Protein AF-A0A1W9X3H6-F1 (afdb_monomer)

pLDDT: mean 88.41, std 14.2, range [46.28, 98.62]

Structure (mmCIF, N/CA/C/O backbone):
data_AF-A0A1W9X3H6-F1
#
_entry.id   AF-A0A1W9X3H6-F1
#
loop_
_atom_site.group_PDB
_atom_site.id
_atom_site.type_symbol
_atom_site.label_atom_id
_atom_site.label_alt_id
_atom_site.label_comp_id
_atom_site.label_asym_id
_atom_site.label_entity_id
_atom_site.label_seq_id
_atom_site.pdbx_PDB_ins_code
_atom_site.Cartn_x
_atom_site.Cartn_y
_atom_site.Cartn_z
_atom_site.occupancy
_atom_site.B_iso_or_equiv
_atom_site.auth_seq_id
_atom_site.auth_comp_id
_atom_site.auth_asym_id
_atom_site.auth_atom_id
_atom_site.pdbx_PDB_model_num
ATOM 1 N N . MET A 1 1 ? -21.260 -8.035 56.811 1.00 52.69 1 MET A N 1
ATOM 2 C CA . MET A 1 1 ? -21.184 -6.952 57.821 1.00 52.69 1 MET A CA 1
ATOM 3 C C . MET A 1 1 ? -19.775 -6.764 58.406 1.00 52.69 1 MET A C 1
ATOM 5 O O . MET A 1 1 ? -19.262 -5.657 58.329 1.00 52.69 1 MET A O 1
ATOM 9 N N . LEU A 1 2 ? -19.081 -7.815 58.882 1.00 54.03 2 LEU A N 1
ATOM 10 C CA . LEU A 1 2 ? -17.712 -7.701 59.442 1.00 54.03 2 LEU A CA 1
ATOM 11 C C . LEU A 1 2 ? -16.639 -7.144 58.477 1.00 54.03 2 LEU A C 1
ATOM 13 O O . LEU A 1 2 ? -15.727 -6.441 58.905 1.00 54.03 2 LEU A O 1
ATOM 17 N N . ALA A 1 3 ? -16.738 -7.434 57.176 1.00 56.53 3 ALA A N 1
ATOM 18 C CA . ALA A 1 3 ? -15.806 -6.903 56.176 1.00 56.53 3 ALA A CA 1
ATOM 19 C C . ALA A 1 3 ? -15.963 -5.384 55.967 1.00 56.53 3 ALA A C 1
ATOM 21 O O . ALA A 1 3 ? -14.977 -4.692 55.737 1.00 56.53 3 ALA A O 1
ATOM 22 N N . PHE A 1 4 ? -17.183 -4.862 56.115 1.00 51.88 4 PHE A N 1
ATOM 23 C CA . PHE A 1 4 ? -17.497 -3.445 55.923 1.00 51.88 4 PHE A CA 1
ATOM 24 C C . PHE A 1 4 ? -16.947 -2.586 57.075 1.00 51.88 4 PHE A C 1
ATOM 26 O O . PHE A 1 4 ? -16.331 -1.550 56.845 1.00 51.88 4 PHE A O 1
ATOM 33 N N . LEU A 1 5 ? -17.046 -3.086 58.313 1.00 58.09 5 LEU A N 1
ATOM 34 C CA . LEU A 1 5 ? -16.473 -2.440 59.501 1.00 58.09 5 LEU A CA 1
ATOM 35 C C . LEU A 1 5 ? -14.933 -2.379 59.468 1.00 58.09 5 LEU A C 1
ATOM 37 O O . LEU A 1 5 ? -14.348 -1.392 59.904 1.00 58.09 5 LEU A O 1
ATOM 41 N N . LYS A 1 6 ? -14.258 -3.385 58.888 1.00 62.62 6 LYS A N 1
ATOM 42 C CA . LYS A 1 6 ? -12.794 -3.349 58.696 1.00 62.62 6 LYS A CA 1
ATOM 43 C C . LYS A 1 6 ? -12.351 -2.325 57.649 1.00 62.62 6 LYS A C 1
ATOM 45 O O . LYS A 1 6 ? -11.276 -1.758 57.798 1.00 62.62 6 LYS A O 1
ATOM 50 N N . VAL A 1 7 ? -13.161 -2.080 56.619 1.00 59.34 7 VAL A N 1
ATOM 51 C CA . VAL A 1 7 ? -12.878 -1.054 55.601 1.00 59.34 7 VAL A CA 1
ATOM 52 C C . VAL A 1 7 ? -13.079 0.346 56.180 1.00 59.34 7 VAL A C 1
ATOM 54 O O . VAL A 1 7 ? -12.249 1.217 55.952 1.00 59.34 7 VAL A O 1
ATOM 57 N N . MET A 1 8 ? -14.107 0.540 57.009 1.00 58.88 8 MET A N 1
ATOM 58 C CA . MET A 1 8 ? -14.366 1.809 57.700 1.00 58.88 8 MET A CA 1
ATOM 59 C C . MET A 1 8 ? -13.241 2.212 58.668 1.00 58.88 8 MET A C 1
ATOM 61 O O . MET A 1 8 ? -12.908 3.389 58.753 1.00 58.88 8 MET A O 1
ATOM 65 N N . ASN A 1 9 ? -12.582 1.250 59.322 1.00 61.44 9 ASN A N 1
ATOM 66 C CA . ASN A 1 9 ? -11.477 1.532 60.247 1.00 61.44 9 ASN A CA 1
ATOM 67 C C . ASN A 1 9 ? -10.160 1.945 59.545 1.00 61.44 9 ASN A C 1
ATOM 69 O O . ASN A 1 9 ? -9.267 2.496 60.183 1.00 61.44 9 ASN A O 1
ATOM 73 N N . LEU A 1 10 ? -10.034 1.731 58.225 1.00 57.19 10 LEU A N 1
ATOM 74 C CA . LEU A 1 10 ? -8.904 2.248 57.437 1.00 57.19 10 LEU A CA 1
ATOM 75 C C . LEU A 1 10 ? -9.006 3.759 57.174 1.00 57.19 10 LEU A C 1
ATOM 77 O O . LEU A 1 10 ? -7.984 4.385 56.909 1.00 57.19 10 LEU A O 1
ATOM 81 N N . PHE A 1 11 ? -10.196 4.363 57.268 1.00 56.44 11 PHE A N 1
ATOM 82 C CA . PHE A 1 11 ? -10.390 5.784 56.942 1.00 56.44 11 PHE A CA 1
ATOM 83 C C . PHE A 1 11 ? -9.728 6.741 57.945 1.00 56.44 11 PHE A C 1
ATOM 85 O O . PHE A 1 11 ? -9.436 7.877 57.591 1.00 56.44 11 PHE A O 1
ATOM 92 N N . ILE A 1 12 ? -9.431 6.285 59.165 1.00 63.03 12 ILE A N 1
ATOM 93 C CA . ILE A 1 12 ? -8.874 7.128 60.238 1.00 63.03 12 ILE A CA 1
ATOM 94 C C . ILE A 1 12 ? -7.348 7.323 60.090 1.00 63.03 12 ILE A C 1
ATOM 96 O O . ILE A 1 12 ? -6.775 8.225 60.693 1.00 63.03 12 ILE A O 1
ATOM 100 N N . GLN A 1 13 ? -6.665 6.519 59.266 1.00 65.19 13 GLN A N 1
ATOM 101 C CA . GLN A 1 13 ? -5.194 6.504 59.207 1.00 65.19 13 GLN A CA 1
ATOM 102 C C . GLN A 1 13 ? -4.564 7.325 58.071 1.00 65.19 13 GLN A C 1
ATOM 104 O O . GLN A 1 13 ? -3.339 7.458 58.031 1.00 65.19 13 GLN A O 1
ATOM 109 N N . PHE A 1 14 ? -5.348 7.893 57.151 1.00 75.75 14 PHE A N 1
ATOM 110 C CA . PHE A 1 14 ? -4.798 8.616 56.000 1.00 75.75 14 PHE A CA 1
ATOM 111 C C . PHE A 1 14 ? -4.857 10.131 56.192 1.00 75.75 14 PHE A C 1
ATOM 113 O O . PHE A 1 14 ? -5.908 10.699 56.470 1.00 75.75 14 PHE A O 1
ATOM 120 N N . LYS A 1 15 ? -3.711 10.795 55.993 1.00 76.38 15 LYS A N 1
ATOM 121 C CA . LYS A 1 15 ? -3.574 12.256 56.118 1.00 76.38 15 LYS A CA 1
ATOM 122 C C . LYS A 1 15 ? -4.224 13.035 54.964 1.00 76.38 15 LYS A C 1
ATOM 124 O O . LYS A 1 15 ? -4.455 14.229 55.108 1.00 76.38 15 LYS A O 1
ATOM 129 N N . ASN A 1 16 ? -4.488 12.392 53.821 1.00 83.94 16 ASN A N 1
ATOM 130 C CA . ASN A 1 16 ? -5.179 12.990 52.677 1.00 83.94 16 ASN A CA 1
ATOM 131 C C . ASN A 1 16 ? -5.908 11.927 51.824 1.00 83.94 16 ASN A C 1
ATOM 133 O O . ASN A 1 16 ? -5.610 10.731 51.881 1.00 83.94 16 ASN A O 1
ATOM 137 N N . LEU A 1 17 ? -6.851 12.391 50.999 1.00 74.75 17 LEU A N 1
ATOM 138 C CA . LEU A 1 17 ? -7.710 11.568 50.141 1.00 74.75 17 LEU A CA 1
ATOM 139 C C . LEU A 1 17 ? -6.938 10.792 49.052 1.00 74.75 17 LEU A C 1
ATOM 141 O O . LEU A 1 17 ? -7.348 9.700 48.662 1.00 74.75 17 LEU A O 1
ATOM 145 N N . GLY A 1 18 ? -5.813 11.325 48.567 1.00 83.62 18 GLY A N 1
ATOM 146 C CA . GLY A 1 18 ? -5.015 10.703 47.506 1.00 83.62 18 GLY A CA 1
ATOM 147 C C . GLY A 1 18 ? -4.332 9.411 47.955 1.00 83.62 18 GLY A C 1
ATOM 148 O O . GLY A 1 18 ? -4.370 8.404 47.242 1.00 83.62 18 GLY A O 1
ATOM 149 N N . ASP A 1 19 ? -3.764 9.407 49.159 1.00 77.38 19 ASP A N 1
ATOM 150 C CA . 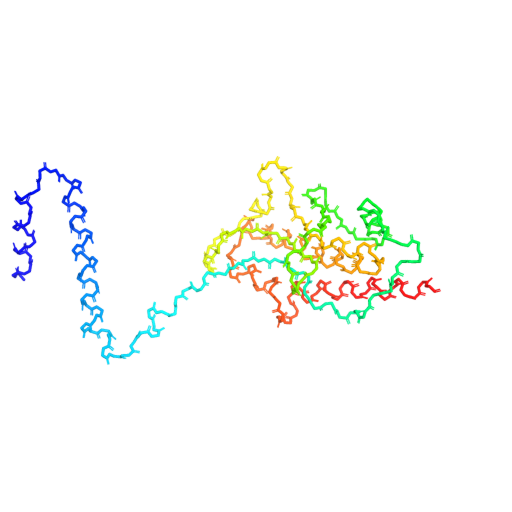ASP A 1 19 ? -3.121 8.222 49.737 1.00 77.38 19 ASP A CA 1
ATOM 151 C C . ASP A 1 19 ? -4.148 7.136 50.081 1.00 77.38 19 ASP A C 1
ATOM 153 O O . ASP A 1 19 ? -3.906 5.948 49.850 1.00 77.38 19 ASP A O 1
ATOM 157 N N . MET A 1 20 ? -5.336 7.553 50.528 1.00 79.31 20 MET A N 1
ATOM 158 C CA . MET A 1 20 ? -6.474 6.665 50.759 1.00 79.31 20 MET A CA 1
ATOM 159 C C . MET A 1 20 ? -6.924 5.976 49.463 1.00 79.31 20 MET A C 1
ATOM 161 O O . MET A 1 20 ? -7.098 4.758 49.444 1.00 79.31 20 MET A O 1
ATOM 165 N N . LEU A 1 21 ? -7.063 6.720 48.359 1.00 74.88 21 LEU A N 1
ATOM 166 C CA . LEU A 1 21 ? -7.435 6.148 47.061 1.00 74.88 21 LEU A CA 1
ATOM 167 C C . LEU A 1 21 ? -6.378 5.159 46.560 1.00 74.88 21 LEU A C 1
ATOM 169 O O . LEU A 1 21 ? -6.731 4.051 46.157 1.00 74.88 21 LEU A O 1
ATOM 173 N N . LYS A 1 22 ? -5.084 5.495 46.652 1.00 77.75 22 LYS A N 1
ATOM 174 C CA . LYS A 1 22 ? -3.990 4.577 46.284 1.00 77.75 22 LYS A CA 1
ATOM 175 C C . LYS A 1 22 ? -4.014 3.290 47.111 1.00 77.75 22 LYS A C 1
ATOM 177 O O . LYS A 1 22 ? -3.868 2.202 46.550 1.00 77.75 22 LYS A O 1
ATOM 182 N N . ALA A 1 23 ? -4.226 3.393 48.423 1.00 77.31 23 ALA A N 1
ATOM 183 C CA . ALA A 1 23 ? -4.341 2.234 49.302 1.00 77.31 23 ALA A CA 1
ATOM 184 C C . ALA A 1 23 ? -5.583 1.386 48.977 1.00 77.31 23 ALA A C 1
ATOM 186 O O . ALA A 1 23 ? -5.484 0.159 48.921 1.00 77.31 23 ALA A O 1
ATOM 187 N N . CYS A 1 24 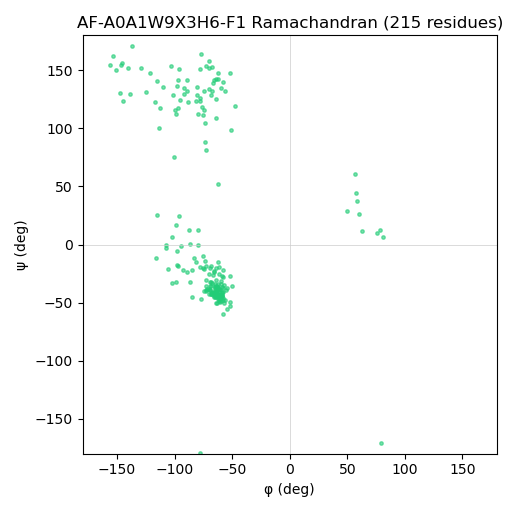? -6.720 2.022 48.679 1.00 73.88 24 CYS A N 1
ATOM 188 C CA . CYS A 1 24 ? -7.934 1.347 48.219 1.00 73.88 24 CYS A CA 1
ATOM 189 C C . CYS A 1 24 ? -7.698 0.593 46.906 1.00 73.88 24 CYS A C 1
ATOM 191 O O . CYS A 1 24 ? -7.997 -0.596 46.833 1.00 73.88 24 CYS A O 1
ATOM 193 N N . PHE A 1 25 ? -7.096 1.228 45.895 1.00 73.00 25 PHE A N 1
ATOM 194 C CA . PHE A 1 25 ? -6.772 0.570 44.625 1.00 73.00 25 PHE A CA 1
ATOM 195 C C . PHE A 1 25 ? -5.820 -0.611 44.815 1.00 73.00 25 PHE A C 1
ATOM 197 O O . PHE A 1 25 ? -6.060 -1.689 44.267 1.00 73.00 25 PHE A O 1
ATOM 204 N N . LYS A 1 26 ? -4.780 -0.447 45.642 1.00 80.88 26 LYS A N 1
ATOM 205 C CA . LYS A 1 26 ? -3.866 -1.540 45.992 1.00 80.88 26 LYS A CA 1
ATOM 206 C C . LYS A 1 26 ? -4.618 -2.700 46.648 1.00 80.88 26 LYS A C 1
ATOM 208 O O . LYS A 1 26 ? -4.420 -3.850 46.266 1.00 80.88 26 LYS A O 1
ATOM 213 N N . ARG A 1 27 ? -5.527 -2.410 47.582 1.00 80.00 27 ARG A N 1
ATOM 214 C CA . ARG A 1 27 ? -6.307 -3.429 48.294 1.00 80.00 27 ARG A CA 1
ATOM 215 C C . ARG A 1 27 ? -7.322 -4.132 47.395 1.00 80.00 27 ARG A C 1
ATOM 217 O O . ARG A 1 27 ? -7.484 -5.342 47.506 1.00 80.00 27 ARG A O 1
ATOM 224 N N . VAL A 1 28 ? -7.976 -3.403 46.491 1.00 74.50 28 VAL A N 1
ATOM 225 C CA . VAL A 1 28 ? -8.869 -3.976 45.473 1.00 74.50 28 VAL A CA 1
ATOM 226 C C . VAL A 1 28 ? -8.088 -4.925 44.568 1.00 74.50 28 VAL A C 1
ATOM 228 O O . VAL A 1 28 ? -8.551 -6.039 44.329 1.00 74.50 28 VAL A O 1
ATOM 231 N N . LYS A 1 29 ? -6.877 -4.541 44.150 1.00 75.62 29 LYS A N 1
ATOM 232 C CA . LYS A 1 29 ? -5.988 -5.402 43.363 1.00 75.62 29 LYS A CA 1
ATOM 233 C C . LYS A 1 29 ? -5.587 -6.669 44.132 1.00 75.62 29 LYS A C 1
ATOM 235 O O . LYS A 1 29 ? -5.742 -7.766 43.607 1.00 75.62 29 LYS A O 1
ATOM 240 N N . GLU A 1 30 ? -5.182 -6.542 45.399 1.00 81.69 30 GLU A N 1
ATOM 241 C CA . GLU A 1 30 ? -4.865 -7.688 46.275 1.00 81.69 30 GLU A CA 1
ATOM 242 C C . GLU A 1 30 ? -6.066 -8.637 46.454 1.00 81.69 30 GLU A C 1
ATOM 244 O O . GLU A 1 30 ? -5.912 -9.860 46.444 1.00 81.69 30 GLU A O 1
ATOM 249 N N . ILE A 1 31 ? -7.278 -8.092 46.618 1.00 80.75 31 ILE A N 1
ATOM 250 C CA . ILE A 1 31 ? -8.511 -8.882 46.746 1.00 80.75 31 ILE A CA 1
ATOM 251 C C . ILE A 1 31 ? -8.840 -9.585 45.426 1.00 80.75 31 ILE A C 1
ATOM 253 O O . ILE A 1 31 ? -9.185 -10.764 45.452 1.00 80.75 31 ILE A O 1
ATOM 257 N N . GLN A 1 32 ? -8.705 -8.907 44.284 1.00 74.25 32 GLN A N 1
ATOM 258 C CA . GLN A 1 32 ? -8.899 -9.510 42.962 1.00 74.25 32 GLN A CA 1
ATOM 259 C C . GLN A 1 32 ? -7.913 -10.657 42.711 1.00 74.25 32 GLN A C 1
ATOM 261 O O . GLN A 1 32 ? -8.325 -11.719 42.244 1.00 74.25 32 GLN A O 1
ATOM 266 N N . GLU A 1 33 ? -6.639 -10.479 43.068 1.00 77.44 33 GLU A N 1
ATOM 267 C CA . GLU A 1 33 ? -5.602 -11.510 42.951 1.00 77.44 33 GLU A CA 1
ATOM 268 C C . GLU A 1 33 ? -5.890 -12.708 43.866 1.00 77.44 33 GLU A C 1
ATOM 270 O O . GLU A 1 33 ? -5.824 -13.857 43.427 1.00 77.44 33 GLU A O 1
ATOM 275 N N . ARG A 1 34 ? -6.293 -12.469 45.121 1.00 80.94 34 ARG A N 1
ATOM 276 C CA . ARG A 1 34 ? -6.666 -13.548 46.052 1.00 80.94 34 ARG A CA 1
ATOM 277 C C . ARG A 1 34 ? -7.935 -14.276 45.627 1.00 80.94 34 ARG A C 1
ATOM 279 O O . ARG A 1 34 ? -7.963 -15.501 45.664 1.00 80.94 34 ARG A O 1
ATOM 286 N N . PHE A 1 35 ? -8.966 -13.551 45.197 1.00 75.00 35 PHE A N 1
ATOM 287 C CA . PHE A 1 35 ? -10.195 -14.144 44.671 1.00 75.00 35 PHE A CA 1
ATOM 288 C C . PHE A 1 35 ? -9.888 -15.027 43.458 1.00 75.00 35 PHE A C 1
ATOM 290 O O . PHE A 1 35 ? -10.380 -16.147 43.350 1.00 75.00 35 PHE A O 1
ATOM 297 N N . TYR A 1 36 ? -9.001 -14.562 42.579 1.00 65.31 36 TYR A N 1
ATOM 298 C CA . TYR A 1 36 ? -8.526 -15.334 41.442 1.00 65.31 36 TYR A CA 1
ATOM 299 C C . TYR A 1 36 ? -7.792 -16.621 41.863 1.00 65.31 36 TYR A C 1
ATOM 301 O O . TYR A 1 36 ? -8.129 -17.702 41.379 1.00 65.31 36 TYR A O 1
ATOM 309 N N . LEU A 1 37 ? -6.844 -16.533 42.799 1.00 74.75 37 LEU A N 1
ATOM 310 C CA . LEU A 1 37 ? -6.087 -17.694 43.276 1.00 74.75 37 LEU A CA 1
ATOM 311 C C . LEU A 1 37 ? -6.957 -18.728 44.000 1.00 74.75 37 LEU A C 1
ATOM 313 O O . LEU A 1 37 ? -6.689 -19.919 43.885 1.00 74.75 37 LEU A O 1
ATOM 317 N N . ILE A 1 38 ? -7.970 -18.279 44.742 1.00 78.38 38 ILE A N 1
ATOM 318 C CA . ILE A 1 38 ? -8.805 -19.152 45.574 1.00 78.38 38 ILE A CA 1
ATOM 319 C C . ILE A 1 38 ? -9.944 -19.767 44.761 1.00 78.38 38 ILE A C 1
ATOM 321 O O . ILE A 1 38 ? -10.191 -20.961 44.877 1.00 78.38 38 ILE A O 1
ATOM 325 N N . PHE A 1 39 ? -10.633 -18.977 43.937 1.00 69.81 39 PHE A N 1
ATOM 326 C CA . PHE A 1 39 ? -11.869 -19.422 43.289 1.00 69.81 39 PHE A CA 1
ATOM 327 C C . PHE A 1 39 ? -11.684 -19.810 41.824 1.00 69.81 39 PHE A C 1
ATOM 329 O O . PHE A 1 39 ? -12.359 -20.713 41.347 1.00 69.81 39 PHE A O 1
ATOM 336 N N . LEU A 1 40 ? -10.777 -19.155 41.094 1.00 63.88 40 LEU A N 1
ATOM 337 C CA . LEU A 1 40 ? -10.657 -19.342 39.641 1.00 63.88 40 LEU A CA 1
ATOM 338 C C . LEU A 1 40 ? -9.531 -20.305 39.249 1.00 63.88 40 LEU A C 1
ATOM 340 O O . LEU A 1 40 ? -9.670 -21.033 38.267 1.00 63.88 40 LEU A O 1
ATOM 344 N N . LYS A 1 41 ? -8.442 -20.350 40.028 1.00 60.16 41 LYS A N 1
ATOM 345 C CA . LYS A 1 41 ? -7.311 -21.267 39.814 1.00 60.16 41 LYS A CA 1
ATOM 346 C C . LYS A 1 41 ? -7.690 -22.758 39.924 1.00 60.16 41 LYS A C 1
ATOM 348 O O . LYS A 1 41 ? -7.245 -23.510 39.060 1.00 60.16 41 LYS A O 1
ATOM 353 N N . PRO A 1 42 ? -8.512 -23.213 40.895 1.00 73.69 42 PRO A N 1
ATOM 354 C CA . PRO A 1 42 ? -8.879 -24.632 41.002 1.00 73.69 42 PRO A CA 1
ATOM 355 C C . PRO A 1 42 ? -9.811 -25.106 39.882 1.00 73.69 42 PRO A C 1
ATOM 357 O O . PRO A 1 42 ? -9.808 -26.281 39.540 1.00 73.69 42 PRO A O 1
ATOM 360 N N . LEU A 1 43 ? -10.587 -24.190 39.289 1.00 69.69 43 LEU A N 1
ATOM 361 C CA . LEU A 1 43 ? -11.523 -24.491 38.202 1.00 69.69 43 LEU A CA 1
ATOM 362 C C . LEU A 1 43 ? -10.841 -24.612 36.830 1.00 69.69 43 LEU A C 1
ATOM 364 O O . LEU A 1 43 ? -11.524 -24.816 35.831 1.00 69.69 43 LEU A O 1
ATOM 368 N N . ASN A 1 44 ? -9.516 -24.438 36.753 1.00 61.00 44 ASN A N 1
ATOM 369 C CA . ASN A 1 44 ? -8.762 -24.393 35.498 1.00 61.00 44 ASN A CA 1
ATOM 370 C C . ASN A 1 44 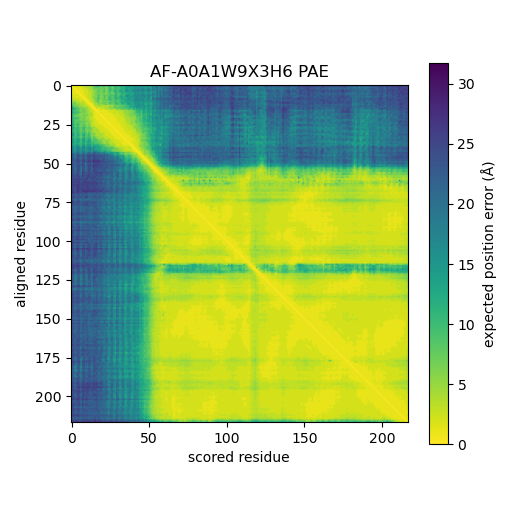? -9.374 -23.418 34.465 1.00 61.00 44 ASN A C 1
ATOM 372 O O . ASN A 1 44 ? -9.222 -23.586 33.261 1.00 61.00 44 ASN A O 1
ATOM 376 N N . LEU A 1 45 ? -10.050 -22.359 34.940 1.00 55.16 45 LEU A N 1
ATOM 377 C CA . LEU A 1 45 ? -10.629 -21.279 34.125 1.00 55.16 45 LEU A CA 1
ATOM 378 C C . LEU A 1 45 ? -9.567 -20.251 33.697 1.00 55.16 45 LEU A C 1
ATOM 380 O O . LEU A 1 45 ? -9.889 -19.167 33.208 1.00 55.16 45 LEU A O 1
ATOM 384 N N . TRP A 1 46 ? -8.285 -20.581 33.870 1.00 49.50 46 TRP A N 1
ATOM 385 C CA . TRP A 1 46 ? -7.165 -19.773 33.403 1.00 49.50 46 TRP A CA 1
ATOM 386 C C . TRP A 1 46 ? -7.224 -19.441 31.896 1.00 49.50 46 TRP A C 1
ATOM 388 O O . TRP A 1 46 ? -6.970 -18.279 31.559 1.00 49.50 46 TRP A O 1
ATOM 398 N N . PRO A 1 47 ? -7.676 -20.348 30.996 1.00 51.69 47 PRO A N 1
ATOM 399 C CA . PRO A 1 47 ? -7.842 -20.033 29.577 1.00 51.69 47 PRO A CA 1
ATOM 400 C C . PRO A 1 47 ? -8.907 -18.963 29.295 1.00 51.69 47 PRO A C 1
ATOM 402 O O . PRO A 1 47 ? -8.867 -18.334 28.246 1.00 51.69 47 PRO A O 1
ATOM 405 N N . LEU A 1 48 ? -9.849 -18.712 30.213 1.00 54.47 48 LEU A N 1
ATOM 406 C CA . LEU A 1 48 ? -10.965 -17.780 29.989 1.00 54.47 48 LEU A CA 1
ATOM 407 C C . LEU A 1 48 ? -10.652 -16.332 30.385 1.00 54.47 48 LEU A C 1
ATOM 409 O O . LEU A 1 48 ? -11.255 -15.413 29.841 1.00 54.47 48 LEU A O 1
ATOM 413 N N . LYS A 1 49 ? -9.687 -16.102 31.286 1.00 48.56 49 LYS A N 1
ATOM 414 C CA . LYS A 1 49 ? -9.177 -14.747 31.588 1.00 48.56 49 LYS A CA 1
ATOM 415 C C . LYS A 1 49 ? -7.959 -14.364 30.751 1.00 48.56 49 LYS A C 1
ATOM 417 O O . LYS A 1 49 ? -7.703 -13.176 30.578 1.00 48.56 49 LYS A O 1
ATOM 422 N N . HIS A 1 50 ? -7.248 -15.366 30.228 1.00 46.28 50 HIS A N 1
ATOM 423 C CA . HIS A 1 50 ? -6.111 -15.196 29.329 1.00 46.28 50 HIS A CA 1
ATOM 424 C C . HIS A 1 50 ? -6.328 -15.739 27.910 1.00 46.28 50 HIS A C 1
ATOM 426 O O . HIS A 1 50 ? -5.367 -15.853 27.151 1.00 46.28 50 HIS A O 1
ATOM 432 N N . ALA A 1 51 ? -7.583 -15.814 27.459 1.00 51.94 51 ALA A N 1
ATOM 433 C CA . ALA A 1 51 ? -7.926 -15.309 26.128 1.00 51.94 51 ALA A CA 1
ATOM 434 C C . ALA A 1 51 ? -7.655 -13.787 26.087 1.00 51.94 51 ALA A C 1
ATOM 436 O O . ALA A 1 51 ? -8.533 -12.979 25.792 1.00 51.94 51 ALA A O 1
ATOM 437 N N . LEU A 1 52 ? -6.434 -13.400 26.489 1.00 53.41 52 LEU A N 1
ATOM 438 C CA . LEU A 1 52 ? -5.855 -12.082 26.389 1.00 53.41 52 LEU A CA 1
ATOM 439 C C . LEU A 1 52 ? -6.147 -11.681 24.965 1.00 53.41 52 LEU A C 1
ATOM 441 O O . LEU A 1 52 ? -5.730 -12.388 24.045 1.00 53.41 52 LEU A O 1
ATOM 445 N N . LYS A 1 53 ? -6.902 -10.597 24.800 1.00 59.00 53 LYS A N 1
ATOM 446 C CA . LYS A 1 53 ? -7.005 -9.927 23.517 1.00 59.00 53 LYS A CA 1
ATOM 447 C C . LYS A 1 53 ? -5.573 -9.690 23.063 1.00 59.00 53 LYS A C 1
ATOM 449 O O . LYS A 1 53 ? -4.894 -8.805 23.579 1.00 59.00 53 LYS A O 1
ATOM 454 N N . GLN A 1 54 ? -5.080 -10.572 22.199 1.00 66.25 54 GLN A N 1
ATOM 455 C CA . GLN A 1 54 ? -3.784 -10.402 21.588 1.00 66.25 54 GLN A CA 1
ATOM 456 C C . GLN A 1 54 ? -3.963 -9.146 20.771 1.00 66.25 54 GLN A C 1
ATOM 458 O O . GLN A 1 54 ? -4.751 -9.134 19.820 1.00 66.25 54 GLN A O 1
ATOM 463 N N . LYS A 1 55 ? -3.332 -8.068 21.225 1.00 78.44 55 LYS A N 1
ATOM 464 C CA . LYS A 1 55 ? -3.290 -6.873 20.420 1.00 78.44 55 LYS A CA 1
ATOM 465 C C . LYS A 1 55 ? -2.605 -7.265 19.121 1.00 78.44 55 LYS A C 1
ATOM 467 O O . LYS A 1 55 ? -1.636 -8.026 19.116 1.00 78.44 55 LYS A O 1
ATOM 472 N N . LYS A 1 56 ? -3.185 -6.831 18.014 1.00 79.31 56 LYS A N 1
ATOM 473 C CA . LYS A 1 56 ? -2.674 -7.157 16.691 1.00 79.31 56 LYS A CA 1
ATOM 474 C C . LYS A 1 56 ? -2.214 -5.874 16.045 1.00 79.31 56 LYS A C 1
ATOM 476 O O . LYS A 1 56 ? -2.850 -4.828 16.175 1.00 79.31 56 LYS A O 1
ATOM 481 N N . VAL A 1 57 ? -1.100 -5.967 15.340 1.00 80.69 57 VAL A N 1
ATOM 482 C CA . VAL A 1 57 ? -0.689 -4.896 14.447 1.00 80.69 57 VAL A CA 1
ATOM 483 C C . VAL A 1 57 ? -1.599 -4.994 13.229 1.00 80.69 57 VAL A C 1
ATOM 485 O O . VAL A 1 57 ? -1.554 -5.979 12.493 1.00 80.69 57 VAL A O 1
ATOM 488 N N . ALA A 1 58 ? -2.473 -4.006 13.055 1.00 83.31 58 ALA A N 1
ATOM 489 C CA . ALA A 1 58 ? -3.166 -3.822 11.792 1.00 83.31 58 ALA A CA 1
ATOM 490 C C . ALA A 1 58 ? -2.132 -3.253 10.821 1.00 83.31 58 ALA A C 1
ATOM 492 O O . ALA A 1 58 ? -1.733 -2.102 10.959 1.00 83.31 58 ALA A O 1
ATOM 493 N N . LEU A 1 59 ? -1.640 -4.086 9.912 1.00 88.75 59 LEU A N 1
ATOM 494 C CA . LEU A 1 59 ? -0.627 -3.715 8.937 1.00 88.75 59 LEU A CA 1
ATOM 495 C C . LEU A 1 59 ? -0.989 -4.344 7.596 1.00 88.75 59 LEU A C 1
ATOM 497 O O . LEU A 1 59 ? -1.252 -5.546 7.550 1.00 88.75 59 LEU A O 1
ATOM 501 N N . GLY A 1 60 ? -0.994 -3.535 6.540 1.00 90.31 60 GLY A N 1
ATOM 502 C CA . GLY A 1 60 ? -1.093 -4.027 5.169 1.00 90.31 60 GLY A CA 1
ATOM 503 C C . GLY A 1 60 ? 0.300 -4.294 4.616 1.00 90.31 60 GLY A C 1
ATOM 504 O O . GLY A 1 60 ? 1.209 -3.478 4.799 1.00 90.31 60 GLY A O 1
ATOM 505 N N . THR A 1 61 ? 0.481 -5.463 4.008 1.00 93.19 61 THR A N 1
ATOM 506 C CA . THR A 1 61 ? 1.771 -5.919 3.482 1.00 93.19 61 THR A CA 1
ATOM 507 C C . THR A 1 61 ? 1.580 -6.788 2.250 1.00 93.19 61 THR A C 1
ATOM 509 O O . THR A 1 61 ? 0.877 -7.794 2.340 1.00 93.19 61 THR A O 1
ATOM 512 N N . ALA A 1 62 ? 2.299 -6.512 1.166 1.00 90.62 62 ALA A N 1
ATOM 513 C CA . ALA A 1 62 ? 2.402 -7.408 0.016 1.00 90.62 62 ALA A CA 1
ATOM 514 C C . ALA A 1 62 ? 3.279 -8.645 0.317 1.00 90.62 62 ALA A C 1
ATOM 516 O O . ALA A 1 62 ? 4.466 -8.695 -0.013 1.00 90.62 62 ALA A O 1
ATOM 517 N N . GLN A 1 63 ? 2.697 -9.656 0.963 1.00 90.38 63 GLN A N 1
ATOM 518 C CA . GLN A 1 63 ? 3.327 -10.960 1.205 1.00 90.38 63 GLN A CA 1
ATOM 519 C C . GLN A 1 63 ? 2.914 -11.981 0.131 1.00 90.38 63 GLN A C 1
ATOM 521 O O . GLN A 1 63 ? 1.794 -11.933 -0.366 1.00 90.38 63 GLN A O 1
ATOM 526 N N . TYR A 1 64 ? 3.7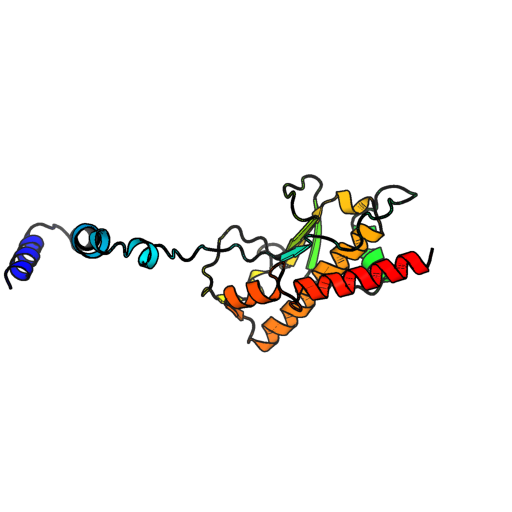80 -12.961 -0.154 1.00 89.94 64 TYR A N 1
ATOM 527 C CA . TYR A 1 64 ? 3.508 -14.112 -1.040 1.00 89.94 64 TYR A CA 1
ATOM 528 C C . TYR A 1 64 ? 3.077 -13.755 -2.480 1.00 89.94 64 TYR A C 1
ATOM 530 O O . TYR A 1 64 ? 1.999 -14.166 -2.919 1.00 89.94 64 TYR A O 1
ATOM 538 N N . PRO A 1 65 ? 3.918 -13.041 -3.254 1.00 92.81 65 PRO A N 1
ATOM 539 C CA . PRO A 1 65 ? 3.655 -12.811 -4.673 1.00 92.81 65 PRO A CA 1
ATOM 540 C C . PRO A 1 65 ? 3.469 -14.134 -5.429 1.00 92.81 65 PRO A C 1
ATOM 542 O O . PRO A 1 65 ? 4.294 -15.041 -5.317 1.00 92.81 65 PRO A O 1
ATOM 545 N N . ARG A 1 66 ? 2.410 -14.236 -6.239 1.00 94.44 66 ARG A N 1
ATOM 546 C CA . ARG A 1 66 ? 2.050 -15.482 -6.945 1.00 94.44 66 ARG A CA 1
ATOM 547 C C . ARG A 1 66 ? 2.793 -15.672 -8.270 1.00 94.44 66 ARG A C 1
ATOM 549 O O . ARG A 1 66 ? 2.917 -16.797 -8.741 1.00 94.44 66 ARG A O 1
ATOM 556 N N . MET A 1 67 ? 3.298 -14.583 -8.852 1.00 95.94 67 MET A N 1
ATOM 557 C CA . MET A 1 67 ? 3.941 -14.559 -10.177 1.00 95.94 67 MET A CA 1
ATOM 558 C C . MET A 1 67 ? 5.479 -14.501 -10.133 1.00 95.94 67 MET A C 1
ATOM 560 O O . MET A 1 67 ? 6.116 -14.359 -11.181 1.00 95.94 67 MET A O 1
ATOM 564 N N . ALA A 1 68 ? 6.076 -14.611 -8.941 1.00 93.88 68 ALA A N 1
ATOM 565 C CA . ALA A 1 68 ? 7.525 -14.706 -8.771 1.00 93.88 68 ALA A CA 1
ATOM 566 C C . ALA A 1 68 ? 8.082 -16.042 -9.333 1.00 93.88 68 ALA A C 1
ATOM 568 O O . ALA A 1 68 ? 7.365 -17.045 -9.325 1.00 93.88 68 ALA A O 1
ATOM 569 N N . PRO A 1 69 ? 9.358 -16.101 -9.773 1.00 96.56 69 PRO A N 1
ATOM 570 C CA . PRO A 1 69 ? 10.343 -15.017 -9.783 1.00 96.56 69 PRO A CA 1
ATOM 571 C C . PRO A 1 69 ? 10.053 -13.959 -10.856 1.00 96.56 69 PRO A C 1
ATOM 573 O O . PRO A 1 69 ? 9.430 -14.243 -11.876 1.00 96.56 69 PRO A O 1
ATOM 576 N N . TYR A 1 70 ? 10.522 -12.738 -10.604 1.00 97.50 70 TYR A N 1
ATOM 577 C CA . TYR A 1 70 ? 10.382 -11.608 -11.519 1.00 97.50 70 TYR A CA 1
ATOM 578 C C . TYR A 1 70 ? 11.641 -11.420 -12.369 1.00 97.50 70 TYR A C 1
ATOM 580 O O . TYR A 1 70 ? 12.755 -11.577 -11.862 1.00 97.50 70 TYR A O 1
ATOM 588 N N . ALA A 1 71 ? 11.474 -11.073 -13.646 1.00 97.38 71 ALA A N 1
ATOM 589 C CA . ALA A 1 71 ? 12.603 -10.861 -14.550 1.00 97.38 71 ALA A CA 1
ATOM 590 C C . ALA A 1 71 ? 13.414 -9.611 -14.143 1.00 97.38 71 ALA A C 1
ATOM 592 O O . ALA A 1 71 ? 12.813 -8.557 -13.909 1.00 97.38 71 ALA A O 1
ATOM 593 N N . PRO A 1 72 ? 14.756 -9.687 -14.048 1.00 98.12 72 PRO A N 1
ATOM 594 C CA . PRO A 1 72 ? 15.574 -8.525 -13.727 1.00 98.12 72 PRO A CA 1
ATOM 595 C C . PRO A 1 72 ? 15.599 -7.526 -14.887 1.00 98.12 72 PRO A C 1
ATOM 597 O O . PRO A 1 72 ? 15.503 -7.886 -16.060 1.00 98.12 72 PRO A O 1
ATOM 600 N N . ASN A 1 73 ? 15.792 -6.257 -14.553 1.00 97.88 73 ASN A N 1
ATOM 601 C CA . ASN A 1 73 ? 15.898 -5.184 -15.526 1.00 97.88 73 ASN A CA 1
ATOM 602 C C . ASN A 1 73 ? 17.181 -5.292 -16.348 1.00 97.88 73 ASN A C 1
ATOM 604 O O . ASN A 1 73 ? 18.284 -5.310 -15.801 1.00 97.88 73 ASN A O 1
ATOM 608 N N . VAL A 1 74 ? 17.038 -5.246 -17.676 1.00 96.88 74 VAL A N 1
ATOM 609 C CA . VAL A 1 74 ? 18.164 -5.311 -18.627 1.00 96.88 74 VAL A CA 1
ATOM 610 C C . VAL A 1 74 ? 19.175 -4.180 -18.399 1.00 96.88 74 VAL A C 1
ATOM 612 O O . VAL A 1 74 ? 20.378 -4.397 -18.488 1.00 96.88 74 VAL A O 1
ATOM 615 N N . ASN A 1 75 ? 18.695 -2.983 -18.046 1.00 96.75 75 ASN A N 1
ATOM 616 C CA . ASN A 1 75 ? 19.523 -1.786 -17.849 1.00 96.75 75 ASN A CA 1
ATOM 617 C C . ASN A 1 75 ? 19.855 -1.510 -16.369 1.00 96.75 75 ASN A C 1
ATOM 619 O O . ASN A 1 75 ? 20.244 -0.396 -16.019 1.00 96.75 75 ASN A O 1
ATOM 623 N N . GLY A 1 76 ? 19.686 -2.508 -15.496 1.00 97.62 76 GLY A N 1
ATOM 624 C CA . GLY A 1 76 ? 19.893 -2.365 -14.057 1.00 97.62 76 GLY A CA 1
ATOM 625 C C . GLY A 1 76 ? 18.721 -1.702 -13.315 1.00 97.62 76 GLY A C 1
ATOM 626 O O . GLY A 1 76 ? 17.631 -1.539 -13.872 1.00 97.62 76 GLY A O 1
ATOM 627 N N . PRO A 1 77 ? 18.908 -1.356 -12.028 1.00 98.38 77 PRO A N 1
ATOM 628 C CA . PRO A 1 77 ? 17.815 -0.900 -11.176 1.00 98.38 77 PRO A CA 1
ATOM 629 C C . PRO A 1 77 ? 17.211 0.439 -11.619 1.00 98.38 77 PRO A C 1
ATOM 631 O O . PRO A 1 77 ? 17.933 1.367 -11.985 1.00 98.38 77 PRO A O 1
ATOM 634 N N . ARG A 1 78 ? 15.885 0.572 -11.511 1.00 98.31 78 ARG A N 1
ATOM 635 C CA . ARG A 1 78 ? 15.170 1.840 -11.728 1.00 98.31 78 ARG A CA 1
ATOM 636 C C . ARG A 1 78 ? 15.449 2.839 -10.608 1.00 98.31 78 ARG A C 1
ATOM 638 O O . ARG A 1 78 ? 15.752 2.468 -9.473 1.00 98.31 78 ARG A O 1
ATOM 645 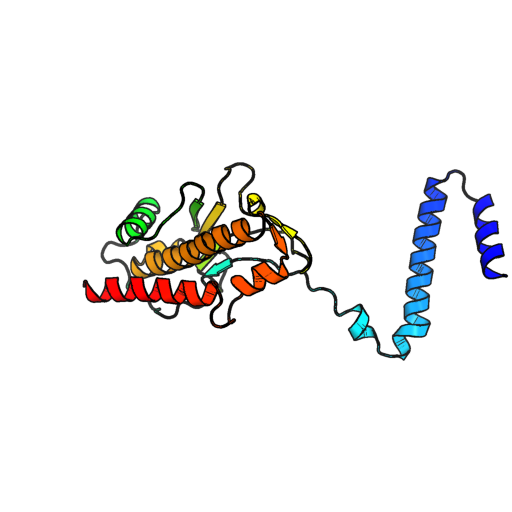N N . THR A 1 79 ? 15.255 4.125 -10.892 1.00 98.44 79 THR A N 1
ATOM 646 C CA . THR A 1 79 ? 15.088 5.119 -9.825 1.00 98.44 79 THR A CA 1
ATOM 647 C C . THR A 1 79 ? 13.675 5.047 -9.236 1.00 98.44 79 THR A C 1
ATOM 649 O O . THR A 1 79 ? 12.754 4.491 -9.836 1.00 98.44 79 THR A O 1
ATOM 652 N N . ALA A 1 80 ? 13.470 5.651 -8.062 1.00 98.25 80 ALA A N 1
ATOM 653 C CA . ALA A 1 80 ? 12.141 5.724 -7.454 1.00 98.25 80 ALA A CA 1
ATOM 654 C C . ALA A 1 80 ? 11.126 6.486 -8.329 1.00 98.25 80 ALA A C 1
ATOM 656 O O . ALA A 1 80 ? 9.963 6.089 -8.389 1.00 98.25 80 ALA A O 1
ATOM 657 N N . SER A 1 81 ? 11.542 7.558 -9.020 1.00 98.31 81 SER A N 1
ATOM 658 C CA . SER A 1 81 ? 10.636 8.288 -9.917 1.00 98.31 81 SER A CA 1
ATOM 659 C C . SER A 1 81 ? 10.275 7.463 -11.143 1.00 98.31 81 SER A C 1
ATOM 661 O O . SER A 1 81 ? 9.112 7.469 -11.534 1.00 98.31 81 SER A O 1
ATOM 663 N N . ASP A 1 82 ? 11.234 6.719 -11.706 1.00 98.44 82 ASP A N 1
ATOM 664 C CA . ASP A 1 82 ? 10.979 5.845 -12.855 1.00 98.44 82 ASP A CA 1
ATOM 665 C C . ASP A 1 82 ? 10.012 4.725 -12.484 1.00 98.44 82 ASP A C 1
ATOM 667 O O . ASP A 1 82 ? 9.091 4.443 -13.240 1.00 98.44 82 ASP A O 1
ATOM 671 N N . ALA A 1 83 ? 10.165 4.133 -11.296 1.00 98.56 83 ALA A N 1
ATOM 672 C CA . ALA A 1 83 ? 9.255 3.107 -10.796 1.00 98.56 83 ALA A CA 1
ATOM 673 C C . ALA A 1 83 ? 7.809 3.625 -10.663 1.00 98.56 83 ALA A C 1
ATOM 675 O O . ALA A 1 83 ? 6.863 2.959 -11.082 1.00 98.56 83 ALA A O 1
ATOM 676 N N . ILE A 1 84 ? 7.630 4.841 -10.134 1.00 98.50 84 ILE A N 1
ATOM 677 C CA . ILE A 1 84 ? 6.310 5.486 -10.029 1.00 98.50 84 ILE A CA 1
ATOM 678 C C . ILE A 1 84 ? 5.755 5.831 -11.419 1.00 98.50 84 ILE A C 1
ATOM 680 O O . ILE A 1 84 ? 4.565 5.639 -11.670 1.00 98.50 84 ILE A O 1
ATOM 684 N N . ALA A 1 85 ? 6.592 6.343 -12.323 1.00 98.50 85 ALA A N 1
ATOM 685 C CA . ALA A 1 85 ? 6.189 6.669 -13.688 1.00 98.50 85 ALA A CA 1
ATOM 686 C C . ALA A 1 85 ? 5.767 5.414 -14.468 1.00 98.50 85 ALA A C 1
ATOM 688 O O . ALA A 1 85 ? 4.741 5.438 -15.146 1.00 98.50 85 ALA A O 1
ATOM 689 N N . LEU A 1 86 ? 6.506 4.314 -14.310 1.00 98.12 86 LEU A N 1
ATOM 690 C CA . LEU A 1 86 ? 6.194 3.008 -14.882 1.00 98.12 86 LEU A CA 1
ATOM 691 C C . LEU A 1 86 ? 4.858 2.471 -14.352 1.00 98.12 86 L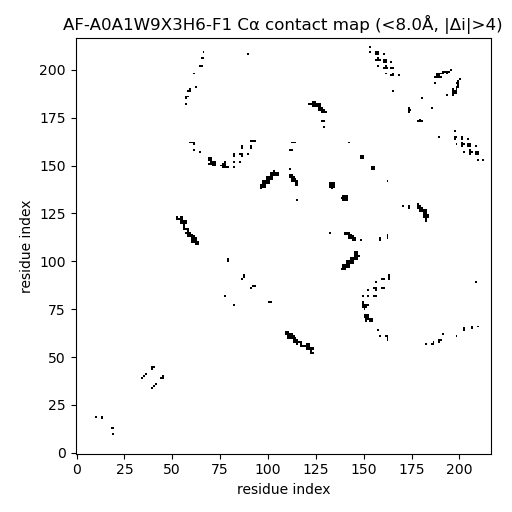EU A C 1
ATOM 693 O O . LEU A 1 86 ? 4.011 2.048 -15.131 1.00 98.12 86 LEU A O 1
ATOM 697 N N . ALA A 1 87 ? 4.616 2.554 -13.042 1.00 98.50 87 ALA A N 1
ATOM 698 C CA . ALA A 1 87 ? 3.328 2.163 -12.468 1.00 98.50 87 ALA A CA 1
ATOM 699 C C . ALA A 1 87 ? 2.155 2.944 -13.068 1.00 98.50 87 ALA A C 1
ATOM 701 O O . ALA A 1 87 ? 1.153 2.357 -13.485 1.00 98.50 87 ALA A O 1
ATOM 702 N N . LYS A 1 88 ? 2.306 4.264 -13.190 1.00 98.44 88 LYS A N 1
ATOM 703 C CA . LYS A 1 88 ? 1.289 5.118 -13.811 1.00 98.44 88 LYS A CA 1
ATOM 704 C C . LYS A 1 88 ? 1.091 4.813 -15.294 1.00 98.44 88 LYS A C 1
ATOM 706 O O . LYS A 1 88 ? -0.049 4.805 -15.748 1.00 98.44 88 LYS A O 1
ATOM 711 N N . SER A 1 89 ? 2.159 4.538 -16.048 1.00 98.06 89 SER A N 1
ATOM 712 C CA . SER A 1 89 ? 2.044 4.195 -17.474 1.00 98.06 89 SER A CA 1
ATOM 713 C C . SER A 1 89 ? 1.327 2.863 -17.704 1.00 98.06 89 SER A C 1
ATOM 715 O O . SER A 1 89 ? 0.716 2.673 -18.752 1.00 98.06 89 SER A O 1
ATOM 717 N N . LYS A 1 90 ? 1.322 1.976 -16.701 1.00 97.88 90 LYS A N 1
ATOM 718 C CA . LYS A 1 90 ? 0.526 0.740 -16.666 1.00 97.88 90 LYS A CA 1
ATOM 719 C C . LYS A 1 90 ? -0.889 0.919 -16.096 1.00 97.88 90 LYS A C 1
ATOM 721 O O . LYS A 1 90 ? -1.571 -0.065 -15.830 1.00 97.88 90 LYS A O 1
ATOM 726 N N . GLY A 1 91 ? -1.351 2.161 -15.933 1.00 98.00 91 GLY A N 1
ATOM 727 C CA . GLY A 1 91 ? -2.719 2.477 -15.513 1.00 98.00 91 GLY A CA 1
ATOM 728 C C . GLY A 1 91 ? -2.980 2.310 -14.015 1.00 98.00 91 GLY A C 1
ATOM 729 O O . GLY A 1 91 ? -4.136 2.333 -13.598 1.00 98.00 91 GLY A O 1
ATOM 730 N N . ILE A 1 92 ? -1.937 2.147 -13.194 1.00 98.44 92 ILE A N 1
ATOM 731 C CA . ILE A 1 92 ? -2.098 2.053 -11.741 1.00 98.44 92 ILE A CA 1
ATOM 732 C C . ILE A 1 92 ? -2.359 3.453 -11.180 1.00 98.44 92 ILE A C 1
ATOM 734 O O . ILE A 1 92 ? -1.524 4.357 -11.283 1.00 98.44 92 ILE A O 1
ATOM 738 N N . GLU A 1 93 ? -3.525 3.626 -10.563 1.00 98.38 93 GLU A N 1
ATOM 739 C CA . GLU A 1 93 ? -3.915 4.876 -9.917 1.00 98.38 93 GLU A CA 1
ATOM 740 C C . GLU A 1 93 ? -3.171 5.059 -8.587 1.00 98.38 93 GLU A C 1
ATOM 742 O O . GLU A 1 93 ? -3.374 4.303 -7.636 1.00 98.38 93 GLU A O 1
ATOM 747 N N . ILE A 1 94 ? -2.335 6.099 -8.515 1.00 98.50 94 ILE A N 1
ATOM 748 C CA . ILE A 1 94 ? -1.607 6.500 -7.304 1.00 98.50 94 ILE A CA 1
ATOM 749 C C . ILE A 1 94 ? -2.137 7.870 -6.846 1.00 98.50 94 ILE A C 1
ATOM 751 O O . ILE A 1 94 ? -1.733 8.890 -7.425 1.00 98.50 94 ILE A O 1
ATOM 755 N N . PRO A 1 95 ? -3.019 7.917 -5.830 1.00 98.31 95 PRO A N 1
ATOM 756 C CA . PRO A 1 95 ? -3.508 9.158 -5.235 1.00 98.31 95 PRO A CA 1
ATOM 757 C C . PRO A 1 95 ? -2.401 10.131 -4.802 1.00 98.31 95 PRO A C 1
ATOM 759 O O . PRO A 1 95 ? -1.321 9.734 -4.362 1.00 98.31 95 PRO A O 1
ATOM 762 N N . TYR A 1 96 ? -2.679 11.435 -4.886 1.00 98.06 96 TYR A N 1
ATOM 763 C CA . TYR A 1 96 ? -1.705 12.498 -4.583 1.00 98.06 96 TYR A CA 1
ATOM 764 C C . TYR A 1 96 ? -1.279 12.553 -3.105 1.00 98.06 96 TYR A C 1
ATOM 766 O O . TYR A 1 96 ? -0.215 13.090 -2.770 1.00 98.06 96 TYR A O 1
ATOM 774 N N . ASP A 1 97 ? -2.126 12.029 -2.221 1.00 97.94 97 ASP A N 1
ATOM 775 C CA . ASP A 1 97 ? -1.916 11.964 -0.780 1.00 97.94 97 ASP A CA 1
ATOM 776 C C . ASP A 1 97 ? -1.137 10.714 -0.349 1.00 97.94 97 ASP A C 1
ATOM 778 O O . ASP A 1 97 ? -0.832 10.563 0.832 1.00 97.94 97 ASP A O 1
ATOM 782 N N . ILE A 1 98 ? -0.745 9.855 -1.291 1.00 98.25 98 ILE A N 1
ATOM 783 C CA . ILE A 1 98 ? 0.160 8.735 -1.049 1.00 98.25 98 ILE A CA 1
ATOM 784 C C . ILE A 1 98 ? 1.603 9.169 -1.312 1.00 98.25 98 ILE A C 1
ATOM 786 O O . ILE A 1 98 ? 1.934 9.817 -2.307 1.00 98.25 98 ILE A O 1
ATOM 790 N N . TYR A 1 99 ? 2.492 8.793 -0.397 1.00 97.94 99 TYR A N 1
ATOM 791 C CA . TYR A 1 99 ? 3.933 8.929 -0.558 1.00 97.94 99 TYR A CA 1
ATOM 792 C C . TYR A 1 99 ? 4.575 7.545 -0.656 1.00 97.94 99 TYR A C 1
ATOM 794 O O . TYR A 1 99 ? 4.532 6.776 0.301 1.00 97.94 99 TYR A O 1
ATOM 802 N N . ILE A 1 100 ? 5.202 7.256 -1.796 1.00 98.38 100 ILE A N 1
ATOM 803 C CA . ILE A 1 100 ? 5.925 6.006 -2.051 1.00 98.38 100 ILE A CA 1
ATOM 804 C C . ILE A 1 100 ? 7.412 6.204 -1.747 1.00 98.38 100 ILE A C 1
ATOM 806 O O . ILE A 1 100 ? 8.055 7.087 -2.317 1.00 98.38 100 ILE A O 1
ATOM 810 N N . GLY A 1 101 ? 7.968 5.368 -0.868 1.00 98.00 101 GLY A N 1
ATOM 811 C CA . GLY A 1 101 ? 9.390 5.366 -0.527 1.00 98.00 101 GLY A CA 1
ATOM 812 C C . GLY A 1 101 ? 10.041 3.997 -0.717 1.00 98.00 101 GLY A C 1
ATOM 813 O O . GLY A 1 101 ? 9.549 3.002 -0.194 1.00 98.00 101 GLY A O 1
ATOM 814 N N . PHE A 1 102 ? 11.187 3.953 -1.402 1.00 98.31 102 PHE A N 1
ATOM 815 C CA . PHE A 1 102 ? 12.001 2.741 -1.564 1.00 98.31 102 PHE A CA 1
ATOM 816 C C . PHE A 1 102 ? 13.144 2.713 -0.544 1.00 98.31 102 PHE A C 1
ATOM 818 O O . PHE A 1 102 ? 14.028 3.573 -0.532 1.00 98.31 102 PHE A O 1
ATOM 825 N N . MET A 1 103 ? 13.136 1.712 0.328 1.00 98.06 103 MET A N 1
ATOM 826 C CA . MET A 1 103 ? 13.987 1.640 1.508 1.00 98.06 103 MET A CA 1
ATOM 827 C C . MET A 1 103 ? 15.193 0.732 1.260 1.00 98.06 103 MET A C 1
ATOM 829 O O . MET A 1 103 ? 15.052 -0.478 1.103 1.00 98.06 103 MET A O 1
ATOM 833 N N . LYS A 1 104 ? 16.406 1.302 1.292 1.00 97.50 104 LYS A N 1
ATOM 834 C CA . LYS A 1 104 ? 17.661 0.531 1.148 1.00 97.50 104 LYS A CA 1
ATOM 835 C C . LYS A 1 104 ? 17.898 -0.445 2.304 1.00 97.50 104 LYS A C 1
ATOM 837 O O . LYS A 1 104 ? 18.438 -1.526 2.108 1.00 97.50 104 LYS A O 1
ATOM 842 N N . LYS A 1 105 ? 17.519 -0.046 3.522 1.00 97.00 105 LYS A N 1
ATOM 843 C CA . LYS A 1 105 ? 17.607 -0.870 4.735 1.00 97.00 105 LYS A CA 1
ATOM 844 C C . LYS A 1 105 ? 16.231 -1.444 5.055 1.00 97.00 105 LYS A C 1
ATOM 846 O O . LYS A 1 105 ? 15.544 -0.949 5.946 1.00 97.00 105 LYS A O 1
ATOM 851 N N . TRP A 1 106 ? 15.820 -2.445 4.286 1.00 96.38 106 TRP A N 1
ATOM 852 C CA . TRP A 1 106 ? 14.583 -3.178 4.529 1.00 96.38 106 TRP A CA 1
ATOM 853 C C . TRP A 1 106 ? 14.808 -4.242 5.607 1.00 96.38 106 TRP A C 1
ATOM 855 O O . TRP A 1 106 ? 15.722 -5.055 5.493 1.00 96.38 106 TRP A O 1
ATOM 865 N N . ILE A 1 107 ? 14.021 -4.197 6.683 1.00 94.31 107 ILE A N 1
ATOM 866 C CA . ILE A 1 107 ? 14.211 -5.074 7.853 1.00 94.31 107 ILE A CA 1
ATOM 867 C C . ILE A 1 107 ? 13.295 -6.299 7.845 1.00 94.31 107 ILE A C 1
ATOM 869 O O . ILE A 1 107 ? 13.552 -7.259 8.572 1.00 94.31 107 ILE A O 1
ATOM 873 N N . ARG A 1 108 ? 12.222 -6.266 7.049 1.00 92.25 108 ARG A N 1
ATOM 874 C CA . ARG A 1 108 ? 11.278 -7.375 6.947 1.00 92.25 108 ARG A CA 1
ATOM 875 C C . ARG A 1 108 ? 11.836 -8.482 6.068 1.00 92.25 108 ARG A C 1
ATOM 877 O O . ARG A 1 108 ? 12.620 -8.231 5.157 1.00 92.25 108 ARG A O 1
ATOM 884 N N . LYS A 1 109 ? 11.412 -9.708 6.361 1.00 94.38 109 LYS A N 1
ATOM 885 C CA . LYS A 1 109 ? 11.788 -10.915 5.608 1.00 94.38 109 LYS A CA 1
ATOM 886 C C . LYS A 1 109 ? 10.596 -11.587 4.930 1.00 94.38 109 LYS A C 1
ATOM 888 O O . LYS A 1 109 ? 10.787 -12.506 4.149 1.00 94.38 109 LYS A O 1
ATOM 893 N N . ASP A 1 110 ? 9.392 -11.167 5.291 1.00 94.00 110 ASP A N 1
ATOM 894 C CA . ASP A 1 110 ? 8.120 -11.786 4.939 1.00 94.00 110 ASP A CA 1
ATOM 895 C C . ASP A 1 110 ? 7.343 -11.005 3.870 1.00 94.00 110 ASP A C 1
ATOM 897 O O . ASP A 1 110 ? 6.489 -11.582 3.209 1.00 94.00 110 ASP A O 1
ATOM 901 N N . ALA A 1 111 ? 7.641 -9.716 3.698 1.00 96.06 111 ALA A N 1
ATOM 902 C CA . ALA A 1 111 ? 6.997 -8.822 2.740 1.00 96.06 111 ALA A CA 1
ATOM 903 C C . ALA A 1 111 ? 8.030 -7.892 2.103 1.00 96.06 111 ALA A C 1
ATOM 905 O O . ALA A 1 111 ? 9.000 -7.520 2.770 1.00 96.06 111 ALA A O 1
ATOM 906 N N . ASP A 1 112 ? 7.776 -7.450 0.872 1.00 97.31 112 ASP A N 1
ATOM 907 C CA . ASP A 1 112 ? 8.597 -6.454 0.168 1.00 97.31 112 ASP A CA 1
ATOM 908 C C . ASP A 1 112 ? 7.921 -5.080 0.053 1.00 97.31 112 ASP A C 1
ATOM 910 O O . ASP A 1 112 ? 8.519 -4.137 -0.467 1.00 97.31 112 ASP A O 1
ATOM 914 N N . ALA A 1 113 ? 6.706 -4.934 0.580 1.00 97.38 113 ALA A N 1
ATOM 915 C CA . ALA A 1 113 ? 6.032 -3.653 0.730 1.00 97.38 113 ALA A CA 1
ATOM 916 C C . ALA A 1 113 ? 5.146 -3.632 1.982 1.00 97.38 113 ALA A C 1
ATOM 918 O O . ALA A 1 113 ? 4.753 -4.682 2.497 1.00 97.38 113 ALA A O 1
ATOM 919 N N . GLU A 1 114 ? 4.901 -2.434 2.513 1.00 96.25 114 GLU A N 1
ATOM 920 C CA . GLU A 1 114 ? 3.957 -2.222 3.607 1.00 96.25 114 GLU A CA 1
ATOM 921 C C . GLU A 1 114 ? 3.424 -0.784 3.644 1.00 96.25 114 GLU A C 1
ATOM 923 O O . GLU A 1 114 ? 4.103 0.178 3.262 1.00 96.25 114 GLU A O 1
ATOM 928 N N . TYR A 1 115 ? 2.237 -0.626 4.218 1.00 95.62 115 TYR A N 1
ATOM 929 C CA . TYR A 1 115 ? 1.670 0.663 4.604 1.00 95.62 115 TYR A CA 1
ATOM 930 C C . TYR A 1 115 ? 1.018 0.562 5.989 1.00 95.62 115 TYR A C 1
ATOM 932 O O . TYR A 1 115 ? 0.891 -0.518 6.560 1.00 95.62 115 TYR A O 1
ATOM 940 N N . PHE A 1 116 ? 0.617 1.705 6.552 1.00 86.38 116 PHE A N 1
ATOM 941 C CA . PHE A 1 116 ? -0.026 1.780 7.872 1.00 86.38 116 PHE A CA 1
ATOM 942 C C . PHE A 1 116 ? 0.825 1.191 9.013 1.00 86.38 116 PHE A C 1
ATOM 944 O O . PHE A 1 116 ? 0.347 0.481 9.893 1.00 86.38 116 PHE A O 1
ATOM 951 N N . TYR A 1 117 ? 2.119 1.522 9.033 1.00 75.38 117 TYR A N 1
ATOM 952 C CA . TYR A 1 117 ? 2.995 1.143 10.140 1.00 75.38 117 TYR A CA 1
ATOM 953 C C . TYR A 1 117 ? 2.694 1.993 11.383 1.00 75.38 117 TYR A C 1
ATOM 955 O O . TYR A 1 117 ? 3.308 3.040 11.606 1.00 75.38 117 TYR A O 1
ATOM 963 N N . ARG A 1 118 ? 1.755 1.543 12.217 1.00 74.62 118 ARG A N 1
ATOM 964 C CA . ARG A 1 118 ? 1.630 2.022 13.598 1.00 74.62 118 ARG A CA 1
ATOM 965 C C . ARG A 1 118 ? 2.449 1.115 14.507 1.00 74.62 118 ARG A C 1
ATOM 967 O O . ARG A 1 118 ? 2.338 -0.105 14.453 1.00 74.62 118 ARG A O 1
ATOM 974 N N . LYS A 1 119 ? 3.301 1.726 15.336 1.00 64.38 119 LYS A N 1
ATOM 975 C CA . LYS A 1 119 ? 4.067 1.000 16.362 1.00 64.38 119 LYS A CA 1
ATOM 976 C C . LYS A 1 119 ? 3.144 0.433 17.445 1.00 64.38 119 LYS A C 1
ATOM 978 O O . LYS A 1 119 ? 3.497 -0.547 18.094 1.00 64.38 119 LYS A O 1
ATOM 983 N N . ASP A 1 120 ? 1.991 1.065 17.635 1.00 76.94 120 ASP A N 1
ATOM 984 C CA . ASP A 1 120 ? 1.023 0.670 18.643 1.00 76.94 120 ASP A CA 1
ATOM 985 C C . ASP A 1 120 ? 0.192 -0.509 18.140 1.00 76.94 120 ASP A C 1
ATOM 987 O O . ASP A 1 120 ? -0.368 -0.491 17.044 1.00 76.94 120 ASP A O 1
ATOM 991 N N . GLU A 1 121 ? 0.122 -1.553 18.957 1.00 80.88 121 GLU A N 1
ATOM 992 C CA . GLU A 1 121 ? -0.765 -2.679 18.715 1.00 80.88 121 GLU A CA 1
ATOM 993 C C . GLU A 1 121 ? -2.208 -2.256 19.043 1.00 80.88 121 GLU A C 1
ATOM 995 O O . GLU A 1 121 ? -2.464 -1.699 20.119 1.00 80.88 121 GLU A O 1
ATOM 1000 N N . PHE A 1 122 ? -3.152 -2.549 18.147 1.00 86.06 122 PHE A N 1
ATOM 1001 C CA . PHE A 1 122 ? -4.563 -2.215 18.335 1.00 86.06 122 PHE A CA 1
ATOM 1002 C C . PHE A 1 122 ? -5.301 -3.345 19.055 1.00 86.06 122 PHE A C 1
ATOM 1004 O O . PHE A 1 122 ? -5.077 -4.535 18.787 1.00 86.06 122 PHE A O 1
ATOM 1011 N N . ASP A 1 123 ? -6.224 -2.981 19.944 1.00 90.25 123 ASP A N 1
ATOM 1012 C CA . ASP A 1 123 ? -7.277 -3.894 20.373 1.00 90.25 123 ASP A CA 1
ATOM 10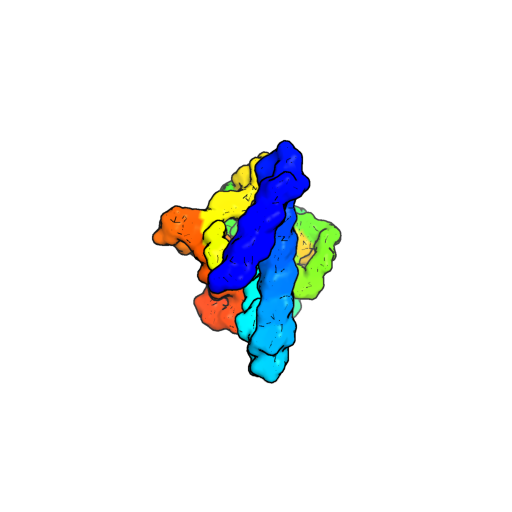13 C C . ASP A 1 123 ? -8.200 -4.172 19.170 1.00 90.25 123 ASP A C 1
ATOM 1015 O O . ASP A 1 123 ? -8.517 -3.253 18.414 1.00 90.25 123 ASP A O 1
ATOM 1019 N N . PRO A 1 124 ? -8.663 -5.416 18.953 1.00 88.94 124 PRO A N 1
ATOM 1020 C CA . PRO A 1 124 ? -9.613 -5.719 17.884 1.00 88.94 124 PRO A CA 1
ATOM 1021 C C . PRO A 1 124 ? -10.869 -4.829 17.865 1.00 88.94 124 PRO A C 1
ATOM 1023 O O . PRO A 1 124 ? -11.449 -4.646 16.791 1.00 88.94 124 PRO A O 1
ATOM 1026 N N . ASP A 1 125 ? -11.283 -4.294 19.016 1.00 91.75 125 ASP A N 1
ATOM 1027 C CA . ASP A 1 125 ? -12.448 -3.412 19.147 1.00 91.75 125 ASP A CA 1
ATOM 1028 C C . ASP A 1 125 ? -12.098 -1.911 19.078 1.00 91.75 125 ASP A C 1
ATOM 1030 O O . ASP A 1 125 ? -13.006 -1.076 19.126 1.00 91.75 125 ASP A O 1
ATOM 1034 N N . ASP A 1 126 ? -10.817 -1.550 18.930 1.00 94.00 126 ASP A N 1
ATOM 1035 C CA . ASP A 1 126 ? -10.411 -0.161 18.713 1.00 94.00 126 ASP A CA 1
ATOM 1036 C C . ASP A 1 126 ? -10.955 0.354 17.378 1.00 94.00 126 ASP A C 1
ATOM 1038 O O . ASP A 1 126 ? -10.992 -0.354 16.367 1.00 94.00 126 ASP A O 1
ATOM 1042 N N . TRP A 1 127 ? -11.361 1.622 17.364 1.00 95.38 127 TRP A N 1
ATOM 1043 C CA . TRP A 1 127 ? -11.784 2.307 16.149 1.00 95.38 127 TRP A CA 1
ATOM 1044 C C . TRP A 1 127 ? -10.582 2.939 15.464 1.00 95.38 127 TRP A C 1
ATOM 1046 O O . TRP A 1 127 ? -9.923 3.803 16.037 1.00 95.38 127 TRP A O 1
ATOM 1056 N N . ILE A 1 128 ? -10.358 2.556 14.214 1.00 95.56 128 ILE A N 1
ATOM 1057 C CA . ILE A 1 128 ? -9.372 3.172 13.332 1.00 95.56 128 ILE A CA 1
ATOM 1058 C C . ILE A 1 128 ? -10.116 4.163 12.442 1.00 95.56 128 ILE A C 1
ATOM 1060 O O . ILE A 1 128 ? -11.205 3.859 11.955 1.00 95.56 128 ILE A O 1
ATOM 1064 N N . LYS A 1 129 ? -9.556 5.351 12.238 1.00 96.75 129 LYS A N 1
ATOM 1065 C CA . LYS A 1 129 ? -10.056 6.378 11.318 1.00 96.75 129 LYS A CA 1
ATOM 1066 C C . LYS A 1 129 ? -9.212 6.394 10.050 1.00 96.75 129 LYS A C 1
ATOM 1068 O O . LYS A 1 129 ? -8.022 6.109 10.104 1.00 96.75 129 LYS A O 1
ATOM 1073 N N . TRP A 1 130 ? -9.770 6.827 8.923 1.00 97.31 130 TRP A N 1
ATOM 1074 C CA . TRP A 1 130 ? -8.969 7.014 7.704 1.00 97.31 130 TRP A CA 1
ATOM 1075 C C . TRP A 1 130 ? -7.805 7.995 7.921 1.00 97.31 130 TRP A C 1
ATOM 1077 O O . TRP A 1 130 ? -6.683 7.762 7.478 1.00 97.31 130 TRP A O 1
ATOM 1087 N N . SER A 1 131 ? -8.040 9.048 8.712 1.00 96.56 131 SER A N 1
ATOM 1088 C CA . SER A 1 131 ? -7.006 10.009 9.109 1.00 96.56 131 SER A CA 1
ATOM 1089 C C . SER A 1 131 ? -5.824 9.365 9.839 1.00 96.56 131 SER A C 1
ATOM 1091 O O . SER A 1 131 ? -4.744 9.942 9.848 1.00 96.56 131 SER A O 1
ATOM 1093 N N . ASP A 1 132 ? -5.994 8.177 10.434 1.00 95.12 132 ASP A N 1
ATOM 1094 C CA . ASP A 1 132 ? -4.912 7.491 11.140 1.00 95.12 132 ASP A CA 1
ATOM 1095 C C . ASP A 1 132 ? -3.795 6.994 10.212 1.00 95.12 132 ASP A C 1
ATOM 1097 O O . ASP A 1 132 ? -2.689 6.714 10.686 1.00 95.12 132 ASP A O 1
ATOM 1101 N N . PHE A 1 133 ? -4.074 6.888 8.909 1.00 96.25 133 PHE A N 1
ATOM 1102 C CA . PHE A 1 133 ? -3.126 6.447 7.887 1.00 96.25 133 PHE A CA 1
ATOM 1103 C C . PHE A 1 133 ? -2.142 7.541 7.480 1.00 96.25 133 PHE A C 1
ATOM 1105 O O . PHE A 1 133 ? -1.085 7.248 6.918 1.00 96.25 133 PHE A O 1
ATOM 1112 N N . TYR A 1 134 ? -2.477 8.796 7.762 1.00 96.38 134 TYR A N 1
ATOM 1113 C CA . TYR A 1 134 ? -1.661 9.939 7.401 1.00 96.38 134 TYR A CA 1
ATOM 1114 C C . TYR A 1 134 ? -0.532 10.108 8.410 1.00 96.38 134 TYR A C 1
ATOM 1116 O O . TYR A 1 134 ? -0.727 10.031 9.619 1.00 96.38 134 TYR A O 1
ATOM 1124 N N . HIS A 1 135 ? 0.668 10.365 7.906 1.00 95.12 135 HIS A N 1
ATOM 1125 C CA . HIS A 1 135 ? 1.791 10.736 8.745 1.00 95.12 135 HIS A CA 1
ATOM 1126 C C . HIS A 1 135 ? 1.674 12.211 9.156 1.00 95.12 135 HIS A C 1
ATOM 1128 O O . HIS A 1 135 ? 1.646 13.096 8.296 1.00 95.12 135 HIS A O 1
ATOM 1134 N N . ASP A 1 136 ? 1.676 12.472 10.466 1.00 93.44 136 ASP A N 1
ATOM 1135 C CA . ASP A 1 136 ? 1.354 13.775 11.072 1.00 93.44 136 ASP A CA 1
ATOM 1136 C C . ASP A 1 136 ? 2.112 14.966 10.472 1.00 93.44 136 ASP A C 1
ATOM 1138 O O . ASP A 1 136 ? 1.567 16.059 10.348 1.00 93.44 136 ASP A O 1
ATOM 1142 N N . LYS A 1 137 ? 3.381 14.777 10.084 1.00 94.31 137 LYS A N 1
ATOM 1143 C CA . LYS A 1 137 ? 4.209 15.880 9.562 1.00 94.31 137 LYS A CA 1
ATOM 1144 C C . LYS A 1 137 ? 4.058 16.106 8.066 1.00 94.31 137 LYS A C 1
ATOM 1146 O O . LYS A 1 137 ? 4.263 17.218 7.597 1.00 94.31 137 LYS A O 1
ATOM 1151 N N . THR A 1 138 ? 3.814 15.044 7.305 1.00 96.38 138 THR A N 1
ATOM 1152 C CA . THR A 1 138 ? 3.800 15.123 5.836 1.00 96.38 138 THR A CA 1
ATOM 1153 C C . THR A 1 138 ? 2.390 15.272 5.293 1.00 96.38 138 THR A C 1
ATOM 1155 O O . THR A 1 138 ? 2.246 15.654 4.137 1.00 96.38 138 THR A O 1
ATOM 1158 N N . GLY A 1 139 ? 1.363 14.947 6.090 1.00 96.88 139 GLY A N 1
ATOM 1159 C CA . GLY A 1 139 ? -0.024 14.927 5.632 1.00 96.88 139 GLY A CA 1
ATOM 1160 C C . GLY A 1 139 ? -0.243 13.932 4.492 1.00 96.88 139 GLY A C 1
ATOM 1161 O O . GLY A 1 139 ? -1.126 14.136 3.666 1.00 96.88 139 GLY A O 1
ATOM 1162 N N . LYS A 1 140 ? 0.585 12.882 4.414 1.00 97.81 140 LYS A N 1
ATOM 1163 C CA . LYS A 1 140 ? 0.529 11.842 3.379 1.00 97.81 140 LYS A CA 1
ATOM 1164 C C . LYS A 1 140 ? 0.526 10.457 4.001 1.00 97.81 140 LYS A C 1
ATOM 1166 O O . LYS A 1 140 ? 1.113 10.273 5.067 1.00 97.81 140 LYS A O 1
ATOM 1171 N N . ILE A 1 141 ? -0.068 9.493 3.309 1.00 97.19 141 ILE A N 1
ATOM 1172 C CA . ILE A 1 141 ? -0.033 8.073 3.660 1.00 97.19 141 ILE A CA 1
ATOM 1173 C C . ILE A 1 141 ? 1.311 7.499 3.190 1.00 97.19 141 ILE A C 1
ATOM 1175 O O . ILE A 1 141 ? 1.560 7.457 1.980 1.00 97.19 141 ILE A O 1
ATOM 1179 N N . PRO A 1 142 ? 2.213 7.095 4.102 1.00 97.25 142 PRO A N 1
ATOM 1180 C CA . PRO A 1 142 ? 3.485 6.512 3.713 1.00 97.25 142 PRO A CA 1
ATOM 1181 C C . PRO A 1 142 ? 3.297 5.048 3.301 1.00 97.25 142 PRO A C 1
ATOM 1183 O O . PRO A 1 142 ? 2.810 4.231 4.084 1.00 97.25 142 PRO A O 1
ATOM 1186 N N . VAL A 1 143 ? 3.761 4.712 2.101 1.00 97.81 143 VAL A N 1
ATOM 1187 C CA . VAL A 1 143 ? 3.877 3.338 1.603 1.00 97.81 143 VAL A CA 1
ATOM 1188 C C . VAL A 1 143 ? 5.350 3.064 1.352 1.00 97.81 143 VAL A C 1
ATOM 1190 O O . VAL A 1 143 ? 6.027 3.812 0.637 1.00 97.81 143 VAL A O 1
ATOM 1193 N N . ARG A 1 144 ? 5.876 2.027 1.996 1.00 97.75 144 ARG A N 1
ATOM 1194 C CA . ARG A 1 144 ? 7.297 1.689 1.949 1.00 97.75 144 ARG A CA 1
ATOM 1195 C C . ARG A 1 144 ? 7.487 0.412 1.154 1.00 97.75 144 ARG A C 1
ATOM 1197 O O . ARG A 1 144 ? 6.792 -0.564 1.389 1.00 97.75 144 ARG A O 1
ATOM 1204 N N . PHE A 1 145 ? 8.478 0.419 0.280 1.00 98.12 145 PHE A N 1
ATOM 1205 C CA . PHE A 1 145 ? 8.863 -0.711 -0.553 1.00 98.12 145 PHE A CA 1
ATOM 1206 C C . PHE A 1 145 ? 10.316 -1.083 -0.268 1.00 98.12 145 PHE A C 1
ATOM 1208 O O . PHE A 1 145 ? 11.150 -0.212 0.002 1.00 98.12 1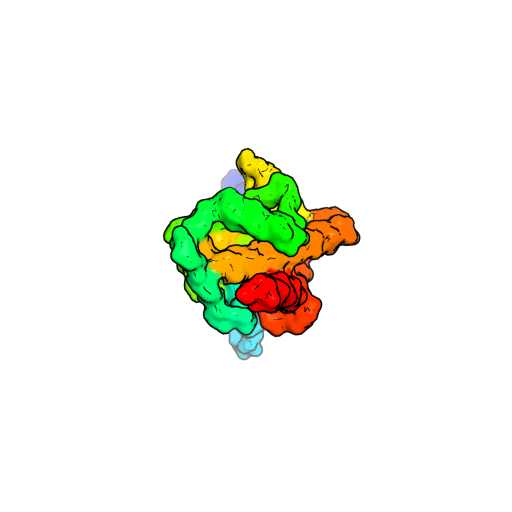45 PHE A O 1
ATOM 1215 N N . ASN A 1 146 ? 10.650 -2.362 -0.366 1.00 98.31 146 ASN A N 1
ATOM 1216 C CA . ASN A 1 146 ? 12.026 -2.826 -0.386 1.00 98.31 146 ASN A CA 1
ATOM 1217 C C . ASN A 1 146 ? 12.720 -2.274 -1.640 1.00 98.31 146 ASN A C 1
ATOM 1219 O O . ASN A 1 146 ? 12.248 -2.477 -2.758 1.00 98.31 146 ASN A O 1
ATOM 1223 N N . ALA A 1 147 ? 13.854 -1.583 -1.485 1.00 98.44 147 ALA A N 1
ATOM 1224 C CA . ALA A 1 147 ? 14.563 -1.004 -2.629 1.00 98.44 147 ALA A CA 1
ATOM 1225 C C . ALA A 1 147 ? 15.044 -2.052 -3.647 1.00 98.44 147 ALA A C 1
ATOM 1227 O O . ALA A 1 147 ? 15.264 -1.693 -4.799 1.00 98.44 147 ALA A O 1
ATOM 1228 N N . LYS A 1 148 ? 15.158 -3.331 -3.261 1.00 98.31 148 LYS A N 1
ATOM 1229 C CA . LYS A 1 148 ? 15.466 -4.428 -4.192 1.00 98.31 148 LYS A CA 1
ATOM 1230 C C . LYS A 1 148 ? 14.413 -4.616 -5.279 1.00 98.31 148 LYS A C 1
ATOM 1232 O O . LYS A 1 148 ? 14.747 -5.077 -6.360 1.00 98.31 148 LYS A O 1
ATOM 1237 N N . LEU A 1 149 ? 13.163 -4.212 -5.035 1.00 98.38 149 LEU A N 1
ATOM 1238 C CA . LEU A 1 149 ? 12.127 -4.259 -6.067 1.00 98.38 149 LEU A CA 1
ATOM 1239 C C . LEU A 1 149 ? 12.516 -3.434 -7.297 1.00 98.38 149 LEU A C 1
ATOM 1241 O O . LEU A 1 149 ? 12.134 -3.796 -8.400 1.00 98.38 149 LEU A O 1
ATOM 1245 N N . LEU A 1 150 ? 13.338 -2.388 -7.135 1.00 98.56 150 LEU A N 1
ATOM 1246 C CA . LEU A 1 150 ? 13.811 -1.561 -8.247 1.00 98.56 150 LEU A CA 1
ATOM 1247 C C . LEU A 1 150 ? 14.648 -2.336 -9.278 1.00 98.56 150 LEU A C 1
ATOM 1249 O O . LEU A 1 150 ? 14.865 -1.828 -10.374 1.00 98.56 150 LEU A O 1
ATOM 1253 N N . GLU A 1 151 ? 15.114 -3.540 -8.945 1.00 98.56 151 GLU A N 1
ATOM 1254 C CA . GLU A 1 151 ? 15.878 -4.423 -9.830 1.00 98.56 151 GLU A CA 1
ATOM 1255 C C . GLU A 1 151 ? 15.004 -5.122 -10.884 1.00 98.56 151 GLU A C 1
ATOM 1257 O O . GLU A 1 151 ? 15.554 -5.726 -11.802 1.00 98.56 151 GLU A O 1
ATOM 1262 N N . SER A 1 152 ? 13.671 -5.040 -10.787 1.00 98.50 152 SER A N 1
ATOM 1263 C CA . SER A 1 152 ? 12.740 -5.677 -11.721 1.00 98.50 152 SER A CA 1
ATOM 1264 C C . SER A 1 152 ? 11.480 -4.840 -11.949 1.00 98.50 152 SER A C 1
ATOM 1266 O O . SER A 1 152 ? 10.731 -4.543 -11.020 1.00 98.50 152 SER A O 1
ATOM 1268 N N . ASP A 1 153 ? 11.201 -4.517 -13.208 1.00 98.56 153 ASP A N 1
ATOM 1269 C CA . ASP A 1 153 ? 10.002 -3.797 -13.635 1.00 98.56 153 ASP A CA 1
ATOM 1270 C C . ASP A 1 153 ? 8.723 -4.576 -13.291 1.00 98.56 153 ASP A C 1
ATOM 1272 O O . ASP A 1 153 ? 7.754 -3.984 -12.817 1.00 98.56 153 ASP A O 1
ATOM 1276 N N . GLU A 1 154 ? 8.730 -5.907 -13.432 1.00 98.50 154 GLU A N 1
ATOM 1277 C CA . GLU A 1 154 ? 7.612 -6.752 -12.996 1.00 98.50 154 GLU A CA 1
ATOM 1278 C C . GLU A 1 154 ? 7.407 -6.666 -11.479 1.00 98.50 154 GLU A C 1
ATOM 1280 O O . GLU A 1 154 ? 6.275 -6.528 -11.016 1.00 98.50 154 GLU A O 1
ATOM 1285 N N . ALA A 1 155 ? 8.493 -6.698 -10.698 1.00 98.44 155 ALA A N 1
ATOM 1286 C CA . ALA A 1 155 ? 8.416 -6.615 -9.244 1.00 98.44 155 ALA A CA 1
ATOM 1287 C C . ALA A 1 155 ? 7.904 -5.242 -8.777 1.00 98.44 155 ALA A C 1
ATOM 1289 O O . ALA A 1 155 ? 7.063 -5.188 -7.877 1.00 98.44 155 ALA A O 1
ATOM 1290 N N . ILE A 1 156 ? 8.364 -4.149 -9.401 1.00 98.56 156 ILE A N 1
ATOM 1291 C CA . ILE A 1 156 ? 7.857 -2.786 -9.171 1.00 98.56 156 ILE A CA 1
ATOM 1292 C C . ILE A 1 156 ? 6.346 -2.755 -9.386 1.00 98.56 156 ILE A C 1
ATOM 1294 O O . ILE A 1 156 ? 5.595 -2.336 -8.503 1.00 98.56 156 ILE A O 1
ATOM 1298 N N . ILE A 1 157 ? 5.908 -3.197 -10.564 1.00 98.50 157 ILE A N 1
ATOM 1299 C CA . ILE A 1 157 ? 4.514 -3.104 -10.979 1.00 98.50 157 ILE A CA 1
ATOM 1300 C C . ILE A 1 157 ? 3.618 -3.979 -10.114 1.00 98.50 157 ILE A C 1
ATOM 1302 O O . ILE A 1 157 ? 2.589 -3.495 -9.649 1.00 98.50 157 ILE A O 1
ATOM 1306 N N . ALA A 1 158 ? 4.022 -5.219 -9.837 1.00 98.44 158 ALA A N 1
ATOM 1307 C CA . ALA A 1 158 ? 3.247 -6.139 -9.016 1.00 98.44 158 ALA A CA 1
ATOM 1308 C C . ALA A 1 158 ? 2.965 -5.556 -7.625 1.00 98.44 158 ALA A C 1
ATOM 1310 O O . ALA A 1 158 ? 1.816 -5.506 -7.188 1.00 98.44 158 ALA A O 1
ATOM 1311 N N . HIS A 1 159 ? 4.002 -5.065 -6.942 1.00 98.50 159 HIS A N 1
ATOM 1312 C CA . HIS A 1 159 ? 3.855 -4.578 -5.574 1.00 98.50 159 HIS A CA 1
ATOM 1313 C C . HIS A 1 159 ? 3.151 -3.220 -5.521 1.00 98.50 159 HIS A C 1
ATOM 1315 O O . HIS A 1 159 ? 2.304 -3.020 -4.657 1.00 98.50 159 HIS A O 1
ATOM 1321 N N . ILE A 1 160 ? 3.432 -2.289 -6.443 1.00 98.62 160 ILE A N 1
ATOM 1322 C CA . ILE A 1 160 ? 2.697 -1.014 -6.468 1.00 98.62 160 ILE A CA 1
ATOM 1323 C C . ILE A 1 160 ? 1.221 -1.259 -6.809 1.00 98.62 160 ILE A C 1
ATOM 1325 O O . ILE A 1 160 ? 0.355 -0.687 -6.152 1.00 98.62 160 ILE A O 1
ATOM 1329 N N . ALA A 1 161 ? 0.913 -2.127 -7.779 1.00 98.56 161 ALA A N 1
ATOM 1330 C CA . ALA A 1 161 ? -0.468 -2.480 -8.113 1.00 98.56 161 ALA A CA 1
ATOM 1331 C C . ALA A 1 161 ? -1.207 -3.079 -6.909 1.00 98.56 161 ALA A C 1
ATOM 1333 O O . ALA A 1 161 ? -2.340 -2.680 -6.642 1.00 98.56 161 ALA A O 1
ATOM 1334 N N . HIS A 1 162 ? -0.551 -3.981 -6.171 1.00 98.44 162 HIS A N 1
ATOM 1335 C CA . HIS A 1 162 ? -1.096 -4.584 -4.958 1.00 98.44 162 HIS A CA 1
ATOM 1336 C C . HIS A 1 162 ? -1.461 -3.515 -3.918 1.00 98.44 162 HIS A C 1
ATOM 1338 O O . HIS A 1 162 ? -2.629 -3.370 -3.554 1.00 98.44 162 HIS A O 1
ATOM 1344 N N . GLU A 1 163 ? -0.480 -2.715 -3.488 1.00 98.19 163 GLU A N 1
ATOM 1345 C CA . GLU A 1 163 ? -0.691 -1.743 -2.410 1.00 98.19 163 GLU A CA 1
ATOM 1346 C C . GLU A 1 163 ? -1.698 -0.653 -2.803 1.00 98.19 163 GLU A C 1
ATOM 1348 O O . GLU A 1 163 ? -2.514 -0.228 -1.984 1.00 98.19 163 GLU A O 1
ATOM 1353 N N . MET A 1 164 ? -1.685 -0.202 -4.065 1.00 98.50 164 MET A N 1
ATOM 1354 C CA . MET A 1 164 ? -2.641 0.808 -4.530 1.00 98.50 164 MET A CA 1
ATOM 1355 C C . MET A 1 164 ? -4.057 0.250 -4.630 1.00 98.50 164 MET A C 1
ATOM 1357 O O . MET A 1 164 ? -5.003 0.950 -4.272 1.00 98.50 164 MET A O 1
ATOM 1361 N N . HIS A 1 165 ? -4.230 -0.999 -5.073 1.00 98.50 165 HIS A N 1
ATOM 1362 C CA . HIS A 1 165 ? -5.549 -1.623 -5.085 1.00 98.50 165 HIS A CA 1
ATOM 1363 C C . HIS A 1 165 ? -6.138 -1.696 -3.671 1.00 98.50 165 HIS A C 1
ATOM 1365 O O . HIS A 1 165 ? -7.274 -1.264 -3.459 1.00 98.50 165 HIS A O 1
ATOM 1371 N N . GLU A 1 166 ? -5.347 -2.173 -2.705 1.00 97.94 166 GLU A N 1
ATOM 1372 C CA . GLU A 1 166 ? -5.777 -2.312 -1.315 1.00 97.94 166 GLU A CA 1
ATOM 1373 C C . GLU A 1 166 ? -6.115 -0.947 -0.691 1.00 97.94 166 GLU A C 1
ATOM 1375 O O . GLU A 1 166 ? -7.223 -0.763 -0.185 1.00 97.94 166 GLU A O 1
ATOM 1380 N N . LEU A 1 167 ? -5.230 0.053 -0.806 1.00 98.12 167 LEU A N 1
ATOM 1381 C CA . LEU A 1 167 ? -5.457 1.398 -0.258 1.00 98.12 167 LEU A CA 1
ATOM 1382 C C . LEU A 1 167 ? -6.634 2.132 -0.912 1.00 98.12 167 LEU A C 1
ATOM 1384 O O . LEU A 1 167 ? -7.420 2.774 -0.210 1.00 98.12 167 LEU A O 1
ATOM 1388 N N . ASN A 1 168 ? -6.792 2.036 -2.235 1.00 98.44 168 ASN A N 1
ATOM 1389 C CA . ASN A 1 168 ? -7.901 2.685 -2.937 1.00 98.44 168 ASN A CA 1
ATOM 1390 C C . ASN A 1 168 ? -9.243 2.029 -2.576 1.00 98.44 168 ASN A C 1
ATOM 1392 O O . ASN A 1 168 ? -10.254 2.722 -2.452 1.00 98.44 168 ASN A O 1
ATOM 1396 N N . ALA A 1 169 ? -9.268 0.709 -2.372 1.00 98.38 169 ALA A N 1
ATOM 1397 C CA . ALA A 1 169 ? -10.455 0.007 -1.894 1.00 98.38 169 ALA A CA 1
ATOM 1398 C C . ALA A 1 169 ? -10.772 0.330 -0.430 1.00 98.38 169 ALA A C 1
ATOM 1400 O O . ALA A 1 169 ? -11.930 0.596 -0.104 1.00 98.38 169 ALA A O 1
ATOM 1401 N N . LEU A 1 170 ? -9.757 0.383 0.435 1.00 98.06 170 LEU A N 1
ATOM 1402 C CA . LEU A 1 170 ? -9.932 0.800 1.822 1.00 98.06 170 LEU A CA 1
ATOM 1403 C C . LEU A 1 170 ? -10.506 2.207 1.921 1.00 98.06 170 LEU A C 1
ATOM 1405 O O . LEU A 1 170 ? -11.431 2.402 2.699 1.00 98.06 170 LEU A O 1
ATOM 1409 N N . ARG A 1 171 ? -10.019 3.168 1.128 1.00 98.25 171 ARG A N 1
ATOM 1410 C CA . ARG A 1 171 ? -10.551 4.539 1.132 1.00 98.25 171 ARG A CA 1
ATOM 1411 C C . ARG A 1 171 ? -12.073 4.552 0.958 1.00 98.25 171 ARG A C 1
ATOM 1413 O O . ARG A 1 171 ? -12.764 5.138 1.785 1.00 98.25 171 ARG A O 1
ATOM 1420 N N . ARG A 1 172 ? -12.584 3.825 -0.043 1.00 98.44 172 ARG A N 1
ATOM 1421 C CA . ARG A 1 172 ? -14.030 3.689 -0.298 1.00 98.44 172 ARG A CA 1
ATOM 1422 C C . ARG A 1 172 ? -14.763 3.039 0.876 1.00 98.44 172 ARG A C 1
ATOM 1424 O O . ARG A 1 172 ? -15.770 3.564 1.332 1.00 98.44 172 ARG A O 1
ATOM 1431 N N . LEU A 1 173 ? -14.219 1.953 1.430 1.00 98.12 173 LEU A N 1
ATOM 1432 C CA . LEU A 1 173 ? -14.803 1.298 2.607 1.00 98.12 173 LEU A CA 1
ATOM 1433 C C . LEU A 1 173 ? -14.850 2.225 3.829 1.00 98.12 173 LEU A C 1
ATOM 1435 O O . LEU A 1 173 ? -15.810 2.201 4.589 1.00 98.12 173 LEU A O 1
ATOM 1439 N N . PHE A 1 174 ? -13.820 3.043 4.052 1.00 98.19 174 PHE A N 1
ATOM 1440 C CA . PHE A 1 174 ? -13.835 4.026 5.129 1.00 98.19 174 PHE A CA 1
ATOM 1441 C C . PHE A 1 174 ? -14.875 5.119 4.872 1.00 98.19 174 PHE A C 1
ATOM 1443 O O . PHE A 1 174 ? -15.558 5.504 5.814 1.00 98.19 174 PHE A O 1
ATOM 1450 N N . GLU A 1 175 ? -15.025 5.602 3.638 1.00 98.00 175 GLU A N 1
ATOM 1451 C CA . GLU A 1 175 ? -16.067 6.569 3.264 1.00 98.00 175 GLU A CA 1
ATOM 1452 C C . GLU A 1 175 ? -17.476 6.016 3.538 1.00 98.00 175 GLU A C 1
ATOM 1454 O O . GLU A 1 175 ? -18.277 6.683 4.196 1.00 98.00 175 GLU A O 1
ATOM 1459 N N . GLU A 1 176 ? -17.744 4.769 3.141 1.00 98.06 176 GLU A N 1
ATOM 1460 C CA . GLU A 1 176 ? -19.001 4.054 3.413 1.00 98.06 176 GLU A CA 1
ATOM 1461 C C . GLU A 1 176 ? -19.278 3.896 4.922 1.00 98.06 176 GLU A C 1
ATOM 1463 O O . GLU A 1 176 ? -20.424 3.944 5.368 1.00 98.06 176 GLU A O 1
ATOM 1468 N N . GLU A 1 177 ? -18.227 3.779 5.737 1.00 97.62 177 GLU A N 1
ATOM 1469 C CA . GLU A 1 177 ? -18.299 3.596 7.194 1.00 97.62 177 GLU A CA 1
ATOM 1470 C C . GLU A 1 177 ? -18.157 4.918 7.976 1.00 97.62 177 GLU A C 1
ATOM 1472 O O . GLU A 1 177 ? -17.763 4.938 9.146 1.00 97.62 177 GLU A O 1
ATOM 1477 N N . SER A 1 178 ? -18.479 6.058 7.353 1.00 97.56 178 SER A N 1
ATOM 1478 C CA . SER A 1 178 ? -18.400 7.385 7.994 1.00 97.56 178 SER A CA 1
ATOM 1479 C C . SER A 1 178 ? -16.993 7.736 8.516 1.00 97.56 178 SER A C 1
ATOM 1481 O O . SER A 1 178 ? -16.823 8.340 9.580 1.00 97.56 178 SER A O 1
ATOM 1483 N N . GLY A 1 179 ? -15.965 7.333 7.772 1.00 97.50 179 GLY A N 1
ATOM 1484 C CA . GLY A 1 179 ? -14.556 7.658 7.990 1.00 97.50 179 GLY A CA 1
ATOM 1485 C C . GLY A 1 179 ? -13.837 6.822 9.050 1.00 97.50 179 GLY A C 1
ATOM 1486 O O . GLY A 1 179 ? -12.681 7.127 9.365 1.00 97.50 179 GLY A O 1
ATOM 1487 N N . LYS A 1 180 ? -14.469 5.786 9.620 1.00 97.75 180 LYS A N 1
ATOM 1488 C CA . LYS A 1 180 ? -13.861 4.935 10.659 1.00 97.75 180 LYS A CA 1
ATOM 1489 C C . LYS A 1 180 ? -14.395 3.504 10.653 1.00 97.75 180 LYS A C 1
ATOM 1491 O O . LYS A 1 180 ? -15.563 3.284 10.380 1.00 97.75 180 LYS A O 1
ATOM 1496 N N . MET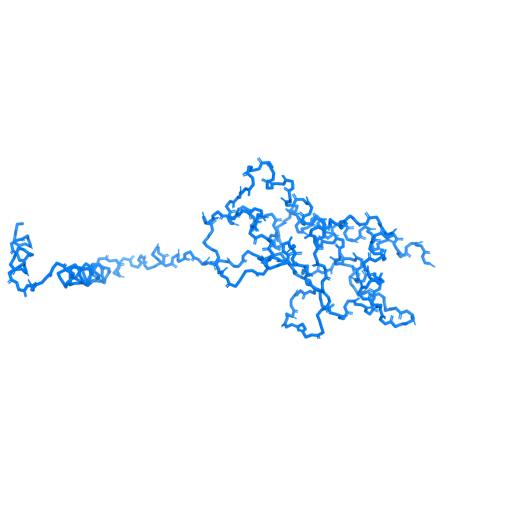 A 1 181 ? -13.578 2.533 11.054 1.00 97.75 181 MET A N 1
ATOM 1497 C CA . MET A 1 181 ? -14.014 1.142 11.231 1.00 97.75 181 MET A CA 1
ATOM 1498 C C . MET A 1 181 ? -13.288 0.450 12.393 1.00 97.75 181 MET A C 1
ATOM 1500 O O . MET A 1 181 ? -12.176 0.852 12.743 1.00 97.75 181 MET A O 1
ATOM 1504 N N . PRO A 1 182 ? -13.870 -0.606 12.994 1.00 96.19 182 PRO A N 1
ATOM 1505 C CA . PRO A 1 182 ? -13.179 -1.395 14.011 1.00 96.19 182 PRO A CA 1
ATOM 1506 C C . PRO A 1 182 ? -11.929 -2.085 13.447 1.00 96.19 182 PRO A C 1
ATOM 1508 O O . PRO A 1 182 ? -11.969 -2.626 12.337 1.00 96.19 182 PRO A O 1
ATOM 1511 N N . ALA A 1 183 ? -10.854 -2.170 14.230 1.00 94.38 183 ALA A N 1
ATOM 1512 C CA . ALA A 1 183 ? -9.595 -2.798 13.827 1.00 94.38 183 ALA A CA 1
ATOM 1513 C C . ALA A 1 183 ? -9.787 -4.250 13.357 1.00 94.38 183 ALA A C 1
ATOM 1515 O O . ALA A 1 183 ? -9.223 -4.663 12.345 1.00 94.38 183 ALA A O 1
ATOM 1516 N N . ARG A 1 184 ? -10.662 -5.022 14.019 1.00 94.56 184 ARG A N 1
ATOM 1517 C CA . ARG A 1 184 ? -11.061 -6.373 13.576 1.00 94.56 184 ARG A CA 1
ATOM 1518 C C . ARG A 1 184 ? -11.642 -6.420 12.166 1.00 94.56 184 ARG A C 1
ATOM 1520 O O . ARG A 1 184 ? -11.478 -7.429 11.489 1.00 94.56 184 ARG A O 1
ATOM 1527 N N . LYS A 1 185 ? -12.372 -5.382 11.749 1.00 96.25 185 LYS A N 1
ATOM 1528 C CA . LYS A 1 185 ? -12.992 -5.310 10.423 1.00 96.25 185 LYS A CA 1
ATOM 1529 C C . LYS A 1 185 ? -11.924 -4.975 9.392 1.00 96.25 185 LYS A C 1
ATOM 1531 O O . LYS A 1 185 ? -11.799 -5.722 8.429 1.00 96.25 185 LYS A O 1
ATOM 1536 N N . LEU A 1 186 ? -11.083 -3.973 9.668 1.00 96.19 186 LEU A N 1
ATOM 1537 C CA . LEU A 1 186 ? -9.919 -3.653 8.837 1.00 96.19 186 LEU A CA 1
ATOM 1538 C C . LEU A 1 186 ? -9.045 -4.894 8.602 1.00 96.19 186 LEU A C 1
ATOM 1540 O O . LEU A 1 186 ? -8.834 -5.287 7.461 1.00 96.19 186 LEU A O 1
ATOM 1544 N N . MET A 1 187 ? -8.635 -5.582 9.674 1.00 93.81 187 MET A N 1
ATOM 1545 C CA . MET A 1 187 ? -7.811 -6.797 9.597 1.00 93.81 187 MET A CA 1
ATOM 1546 C C . MET A 1 187 ? -8.451 -7.938 8.794 1.00 93.81 187 MET A C 1
ATOM 1548 O O . MET A 1 187 ? -7.732 -8.766 8.251 1.00 93.81 187 MET A O 1
ATOM 1552 N N . ARG A 1 188 ? -9.785 -8.020 8.701 1.00 95.88 188 ARG A N 1
ATOM 1553 C CA . ARG A 1 188 ? -10.445 -9.005 7.823 1.00 95.88 188 ARG A CA 1
ATOM 1554 C C . ARG A 1 188 ? -10.316 -8.627 6.350 1.00 95.88 188 ARG A C 1
ATOM 1556 O O . ARG A 1 188 ? -10.174 -9.518 5.519 1.00 95.88 188 ARG A O 1
ATOM 1563 N N . HIS A 1 189 ? -10.350 -7.334 6.037 1.00 97.19 189 HIS A N 1
ATOM 1564 C CA . HIS A 1 189 ? -10.205 -6.842 4.669 1.00 97.19 189 HIS A CA 1
ATOM 1565 C C . HIS A 1 189 ? -8.776 -6.983 4.143 1.00 97.19 189 HIS A C 1
ATOM 1567 O O . HIS A 1 189 ? -8.624 -7.352 2.987 1.00 97.19 189 HIS A O 1
ATOM 1573 N N . ILE A 1 190 ? -7.765 -6.755 4.984 1.00 96.25 190 ILE A N 1
ATOM 1574 C CA . ILE A 1 190 ? -6.345 -6.740 4.571 1.00 96.25 190 ILE A CA 1
ATOM 1575 C C . ILE A 1 190 ? -5.542 -7.961 5.036 1.00 96.25 190 ILE A C 1
ATOM 1577 O O . ILE A 1 190 ? -4.351 -8.080 4.778 1.00 96.25 190 ILE A O 1
ATOM 1581 N N . GLY A 1 191 ? -6.166 -8.859 5.798 1.00 93.69 191 GLY A N 1
ATOM 1582 C CA . GLY A 1 191 ? -5.478 -9.995 6.402 1.00 93.69 191 GLY A CA 1
ATOM 1583 C C . GLY A 1 191 ? -5.050 -11.035 5.372 1.00 93.69 191 GLY A C 1
ATOM 1584 O O . GLY A 1 191 ? -5.839 -11.472 4.540 1.00 93.69 191 GLY A O 1
ATOM 1585 N N . GLN A 1 192 ? -3.814 -11.498 5.468 1.00 93.06 192 GLN A N 1
ATOM 1586 C CA . GLN A 1 192 ? -3.302 -12.544 4.595 1.00 93.06 192 GLN A CA 1
ATOM 1587 C C . GLN A 1 192 ? -4.080 -13.871 4.750 1.00 93.06 192 GLN A C 1
ATOM 1589 O O . GLN A 1 192 ? -4.530 -14.225 5.843 1.00 93.06 192 GLN A O 1
ATOM 1594 N N . GLY A 1 193 ? -4.210 -14.635 3.659 1.00 92.38 193 GLY A N 1
ATOM 1595 C CA . GLY A 1 193 ? -4.769 -15.994 3.673 1.00 92.38 193 GLY A CA 1
ATOM 1596 C C . GLY A 1 193 ? -6.292 -16.071 3.820 1.00 92.38 193 GLY A C 1
ATOM 1597 O O . GLY A 1 193 ? -6.826 -17.159 4.027 1.00 92.38 193 GLY A O 1
ATOM 1598 N N . ILE A 1 194 ? -6.998 -14.941 3.718 1.00 94.06 194 ILE A N 1
ATOM 1599 C CA . ILE A 1 194 ? -8.462 -14.884 3.723 1.00 94.06 194 ILE A CA 1
ATOM 1600 C C . ILE A 1 194 ? -8.939 -14.786 2.267 1.00 94.06 194 ILE A C 1
ATOM 1602 O O . ILE A 1 194 ? -8.727 -13.749 1.641 1.00 94.06 194 ILE A O 1
ATOM 1606 N N . PRO A 1 195 ? -9.605 -15.818 1.716 1.00 96.06 195 PRO A N 1
ATOM 1607 C CA . PRO A 1 195 ? -10.062 -15.787 0.331 1.00 96.06 195 PRO A CA 1
ATOM 1608 C C . PRO A 1 195 ? -10.996 -14.607 0.057 1.00 96.06 195 PRO A C 1
ATOM 1610 O O . PRO A 1 195 ? -11.896 -14.329 0.858 1.00 96.06 195 PRO A O 1
ATOM 1613 N N . LYS A 1 196 ? -10.832 -13.974 -1.108 1.00 96.31 196 LYS A N 1
ATOM 1614 C CA . LYS A 1 196 ? -11.677 -12.879 -1.612 1.00 96.31 196 LYS A CA 1
ATOM 1615 C C . LYS A 1 196 ? -11.672 -11.600 -0.774 1.00 96.31 196 LYS A C 1
ATOM 1617 O O . LYS A 1 196 ? -12.531 -10.746 -1.004 1.00 96.31 196 LYS A O 1
ATOM 1622 N N . ASN A 1 197 ? -10.768 -11.437 0.190 1.00 97.56 197 ASN A N 1
ATOM 1623 C CA . ASN A 1 197 ? -10.591 -10.132 0.822 1.00 97.56 197 ASN A CA 1
ATOM 1624 C C . ASN A 1 197 ? -9.762 -9.192 -0.075 1.00 97.56 197 ASN A C 1
ATOM 1626 O O . ASN A 1 197 ? -9.377 -9.571 -1.180 1.00 97.56 197 ASN A O 1
ATOM 1630 N N . LEU A 1 198 ? -9.512 -7.958 0.374 1.00 97.81 198 LEU A N 1
ATOM 1631 C CA . LEU A 1 198 ? -8.786 -6.976 -0.437 1.00 97.81 198 LEU A CA 1
ATOM 1632 C C . LEU A 1 198 ? -7.355 -7.420 -0.726 1.00 97.81 198 LEU A C 1
ATOM 1634 O O . LEU A 1 198 ? -6.882 -7.189 -1.829 1.00 97.81 198 LEU A O 1
ATOM 1638 N N . HIS A 1 199 ? -6.703 -8.093 0.221 1.00 97.00 199 HIS A N 1
ATOM 1639 C CA . HIS A 1 199 ? -5.343 -8.590 0.039 1.00 97.00 199 HIS A CA 1
ATOM 1640 C C . HIS A 1 199 ? -5.248 -9.644 -1.078 1.00 97.00 199 HIS A C 1
ATOM 1642 O O . HIS A 1 199 ? -4.376 -9.578 -1.944 1.00 97.00 199 HIS A O 1
ATOM 1648 N N . ASP A 1 200 ? -6.173 -10.607 -1.101 1.00 97.31 200 ASP A N 1
ATOM 1649 C CA . ASP A 1 200 ? -6.250 -11.627 -2.155 1.00 97.31 200 ASP A CA 1
ATOM 1650 C C . ASP A 1 200 ? -6.579 -11.003 -3.526 1.00 97.31 200 ASP A C 1
ATOM 1652 O O . ASP A 1 200 ? -5.901 -11.268 -4.524 1.00 97.31 200 ASP A O 1
ATOM 1656 N N . GLN A 1 201 ? -7.555 -10.088 -3.559 1.00 98.19 201 GLN A N 1
ATOM 1657 C CA . GLN A 1 201 ? -7.934 -9.338 -4.764 1.00 98.19 201 GLN A CA 1
ATOM 1658 C C . GLN A 1 201 ? -6.789 -8.454 -5.285 1.00 98.19 201 GLN A C 1
ATOM 1660 O O . GLN A 1 201 ? -6.574 -8.357 -6.494 1.00 98.19 201 GLN A O 1
ATOM 1665 N N . ALA A 1 202 ? -6.008 -7.845 -4.393 1.00 97.94 202 ALA A N 1
ATOM 1666 C CA . ALA A 1 202 ? -4.862 -7.018 -4.751 1.00 97.94 202 ALA A CA 1
ATOM 1667 C C . ALA A 1 202 ? -3.808 -7.819 -5.524 1.00 97.94 202 ALA A C 1
ATOM 1669 O O . ALA A 1 202 ? -3.272 -7.332 -6.523 1.00 97.94 202 ALA A O 1
ATOM 1670 N N . TRP A 1 203 ? -3.567 -9.078 -5.143 1.00 97.81 203 TRP A N 1
ATOM 1671 C CA . TRP A 1 203 ? -2.724 -9.961 -5.944 1.00 97.81 203 TRP A CA 1
ATOM 1672 C C . TRP A 1 203 ? -3.358 -10.334 -7.286 1.00 97.81 203 TRP A C 1
ATOM 1674 O O . TRP A 1 203 ? -2.633 -10.497 -8.261 1.00 97.81 203 TRP A O 1
ATOM 1684 N N . GLU A 1 204 ? -4.686 -10.469 -7.393 1.00 98.06 204 GLU A N 1
ATOM 1685 C CA . GLU A 1 204 ? -5.329 -10.770 -8.690 1.00 98.06 204 GLU A CA 1
ATOM 1686 C C . GLU A 1 204 ? -5.113 -9.635 -9.684 1.00 98.06 204 GLU A C 1
ATOM 1688 O O . GLU A 1 204 ? -4.794 -9.873 -10.854 1.00 98.06 204 GLU A O 1
ATOM 1693 N N . VAL A 1 205 ? -5.220 -8.400 -9.194 1.00 98.19 205 VAL A N 1
ATOM 1694 C CA . VAL A 1 205 ? -4.922 -7.197 -9.966 1.00 98.19 205 VAL A CA 1
ATOM 1695 C C . VAL A 1 205 ? -3.445 -7.150 -10.344 1.00 98.19 205 VAL A C 1
ATOM 1697 O O . VAL A 1 205 ? -3.140 -7.001 -11.527 1.00 98.19 205 VAL A O 1
ATOM 1700 N N . ALA A 1 206 ? -2.534 -7.337 -9.387 1.00 98.19 206 ALA A N 1
ATOM 1701 C CA . ALA A 1 206 ? -1.095 -7.348 -9.646 1.00 98.19 206 ALA A CA 1
ATOM 1702 C C . ALA A 1 206 ? -0.704 -8.392 -10.707 1.00 98.19 206 ALA A C 1
ATOM 1704 O O . ALA A 1 206 ? -0.033 -8.064 -11.686 1.00 98.19 206 ALA A O 1
ATOM 1705 N N . ASP A 1 207 ? -1.196 -9.626 -10.572 1.00 98.38 207 ASP A N 1
ATOM 1706 C CA . ASP A 1 207 ? -0.897 -10.718 -11.499 1.00 98.38 207 ASP A CA 1
ATOM 1707 C C . ASP A 1 207 ? -1.418 -10.432 -12.909 1.00 98.38 207 ASP A C 1
ATOM 1709 O O . ASP A 1 207 ? -0.771 -10.782 -13.895 1.00 98.38 207 ASP A O 1
ATOM 1713 N N . LYS A 1 208 ? -2.589 -9.791 -13.026 1.00 98.25 208 LYS A N 1
ATOM 1714 C CA . LYS A 1 208 ? -3.141 -9.383 -14.322 1.00 98.25 208 LYS A CA 1
ATOM 1715 C C . LYS A 1 208 ? -2.234 -8.368 -15.018 1.00 98.25 208 LYS A C 1
ATOM 1717 O O . LYS A 1 208 ? -1.992 -8.518 -16.212 1.00 98.25 208 LYS A O 1
ATOM 1722 N N . VAL A 1 209 ? -1.729 -7.369 -14.292 1.00 98.06 209 VAL A N 1
ATOM 1723 C CA . VAL A 1 209 ? -0.834 -6.357 -14.877 1.00 98.06 209 VAL A CA 1
ATOM 1724 C C . VAL A 1 209 ? 0.508 -6.982 -15.272 1.00 98.06 209 VAL A C 1
ATOM 1726 O O . VAL A 1 209 ? 0.993 -6.725 -16.370 1.00 98.06 209 VAL A O 1
ATOM 1729 N N . VAL A 1 210 ? 1.076 -7.863 -14.439 1.00 98.12 210 VAL A N 1
ATOM 1730 C CA . VAL A 1 210 ? 2.324 -8.577 -14.770 1.00 98.12 210 VAL A CA 1
ATOM 1731 C C . VAL A 1 210 ? 2.151 -9.489 -15.986 1.00 98.12 210 VAL A C 1
ATOM 1733 O O . VAL A 1 210 ? 3.018 -9.504 -16.855 1.00 98.12 210 VAL A O 1
ATOM 1736 N N . ARG A 1 211 ? 1.036 -10.227 -16.094 1.00 98.12 211 ARG A N 1
ATOM 1737 C CA . ARG A 1 211 ? 0.749 -11.043 -17.289 1.00 98.12 211 ARG A CA 1
ATOM 1738 C C . ARG A 1 211 ? 0.715 -10.193 -18.555 1.00 98.12 211 ARG A C 1
ATOM 1740 O O . ARG A 1 211 ? 1.413 -10.527 -19.503 1.00 98.12 211 ARG A O 1
ATOM 1747 N N . ALA A 1 212 ? 0.001 -9.067 -18.526 1.00 97.94 212 ALA A N 1
ATOM 1748 C CA . ALA A 1 212 ? -0.036 -8.145 -19.658 1.00 97.94 212 ALA A CA 1
ATOM 1749 C C . ALA A 1 212 ? 1.371 -7.639 -20.035 1.00 97.94 212 ALA A C 1
ATOM 1751 O O . ALA A 1 212 ? 1.711 -7.597 -21.209 1.00 97.94 212 ALA A O 1
ATOM 1752 N N . MET A 1 213 ? 2.229 -7.331 -19.053 1.00 96.94 213 MET A N 1
ATOM 1753 C CA . MET A 1 213 ? 3.621 -6.941 -19.323 1.00 96.94 213 MET A CA 1
ATOM 1754 C C . MET A 1 213 ? 4.450 -8.037 -19.994 1.00 96.94 213 MET A C 1
ATOM 1756 O O . MET A 1 213 ? 5.307 -7.716 -20.810 1.00 96.94 213 MET A O 1
ATOM 1760 N N . ARG A 1 214 ? 4.235 -9.304 -19.630 1.00 97.25 214 ARG A N 1
ATOM 1761 C CA . ARG A 1 214 ? 4.948 -10.445 -20.224 1.00 97.25 214 ARG A CA 1
ATOM 1762 C C . ARG A 1 214 ? 4.482 -10.747 -21.644 1.00 97.25 214 ARG A C 1
ATOM 1764 O O . ARG A 1 214 ? 5.275 -11.220 -22.440 1.00 97.25 214 ARG A O 1
ATOM 1771 N N . GLU A 1 215 ? 3.216 -10.482 -21.951 1.00 97.06 215 GLU A N 1
ATOM 1772 C CA . GLU A 1 215 ? 2.639 -10.670 -23.290 1.00 97.06 215 GLU A CA 1
ATOM 1773 C C . GLU A 1 215 ? 3.072 -9.582 -24.292 1.00 97.06 215 GLU A C 1
ATOM 1775 O O . GLU A 1 215 ? 2.982 -9.792 -25.498 1.00 97.06 215 GLU A O 1
ATOM 1780 N N . GLU A 1 216 ? 3.540 -8.426 -23.810 1.00 93.88 216 GLU A N 1
ATOM 1781 C CA . GLU A 1 216 ? 4.064 -7.324 -24.635 1.00 93.88 216 GLU A CA 1
ATOM 1782 C C . GLU A 1 216 ? 5.542 -7.497 -25.054 1.00 93.88 216 GLU A C 1
ATOM 1784 O O . GLU A 1 216 ? 6.024 -6.713 -25.875 1.00 93.88 216 GLU A O 1
ATOM 1789 N N . GLN A 1 217 ? 6.267 -8.458 -24.466 1.00 85.88 217 GLN A N 1
ATOM 1790 C CA . GLN A 1 217 ? 7.702 -8.705 -24.693 1.00 85.88 217 GLN A CA 1
ATOM 1791 C C . GLN A 1 217 ? 7.941 -9.749 -25.784 1.00 85.88 217 GLN A C 1
ATOM 1793 O O . GLN A 1 217 ? 8.899 -9.543 -26.564 1.00 85.88 217 GLN A O 1
#

Mean predicted aligned error: 9.19 Å

Radius of gyration: 25.81 Å; Cα contacts (8 Å, |Δi|>4): 268; chains: 1; bounding box: 41×40×85 Å

Sequence (217 aa):
MLAFLKVMNLFIQFKNLGDMLKACFKRVKEIQERFYLIFLKPLNLWPLKHALKQKKVALGTAQYPRMAPYAPNVNGPRTASDAIALAKSKGIEIPYDIYIGFMKKWIRKDADAEYFYRKDEFDPDDWIKWSDFYHDKTGKIPVRFNAKLLESDEAIIAHIAHEMHELNALRRLFEEESGKMPARKLMRHIGQGIPKNLHDQAWEVADKVVRAMREEQ

Secondary structure (DSSP, 8-state):
-HHHHHHHTTGGG-SSHHHHHHHHHHHHHHHHHHHIIIIITTTT-HHHH------B---EEEES-SSPSPPPPTT-PPPHHHHHHHHHHTT----TTEEEEEESS---SSEEEEE---SSPBPTTPEEEGGGGSBTTTTBEEEEEEGGGGG-HHHHHHHHHHHHHHHHHHHHHHHHTTTEEEHHHHHHHH-TT-TTSHHHHHHHHHHHHHHHHHHT-

Solvent-accessible surface area (backbone atoms only — not comparable to full-atom values): 12222 Å² total; per-residue (Å²): 111,75,68,56,58,58,56,59,65,56,66,79,78,51,98,48,72,67,62,44,50,52,52,49,53,51,48,53,49,52,49,52,52,50,49,40,60,68,65,38,54,80,68,64,48,58,66,74,75,61,65,54,79,70,56,41,68,68,58,43,58,60,50,79,75,87,72,64,82,60,62,68,36,92,87,48,62,54,53,75,68,53,48,54,50,50,32,44,76,72,69,44,72,74,61,90,52,53,41,84,43,69,34,86,84,60,85,64,91,69,41,54,34,38,33,48,87,56,91,65,60,39,50,53,80,39,76,44,42,60,73,71,46,38,39,89,88,76,68,23,31,56,32,42,31,36,39,72,35,36,36,12,66,48,41,39,38,29,51,51,35,22,55,37,46,35,52,57,50,48,52,52,54,25,58,76,45,78,41,34,46,38,38,50,57,53,41,56,37,43,33,82,96,41,87,84,22,42,45,50,48,12,49,55,54,12,48,51,54,41,49,54,56,61,75,74,109

Foldseek 3Di:
DVVVVVLVVVVVPDPDPVVNVVVVVVVVVVVVVVCCVPPVVVVVCVVVVPVPQPQAQLKFFQFDQPPDDFDFDPVFFDDPVVLVVLLVVLVQDDDPQADEEADQPDDDDGGFKIWLDDPDGHRQQDKDFLQSQADPPSSHRYIYGHSVLRRGSLSSNLRSQLVSQLNVVVVVVCVVVVGIDGSNVSCQQRPPPRPPHSNNVSSVRSVVSSVVVVVVD

Nearest PDB structures (foldseek):
  7uj2-assembly1_A  TM=5.003E-01  e=7.774E+00  Borreliella burgdorferi 297